Protein AF-0000000085070226 (afdb_homodimer)

Structure (mmCIF, N/CA/C/O backbone):
data_AF-0000000085070226-model_v1
#
loop_
_entity.id
_entity.type
_entity.pdbx_description
1 polymer 'Glycine cleavage system transcriptional repressor'
#
loop_
_atom_site.group_PDB
_atom_site.id
_atom_site.type_symbol
_atom_site.label_atom_id
_atom_site.label_alt_id
_atom_site.label_comp_id
_atom_site.label_asym_id
_atom_site.label_entity_id
_atom_site.label_seq_id
_atom_site.pdbx_PDB_ins_code
_atom_site.Cartn_x
_atom_site.Cartn_y
_atom_site.Cartn_z
_atom_site.occupancy
_atom_site.B_iso_or_equiv
_atom_site.auth_seq_id
_atom_site.auth_comp_id
_atom_site.auth_asym_id
_atom_site.auth_atom_id
_atom_site.pdbx_PDB_model_num
ATOM 1 N N . MET A 1 1 ? 19.375 17.594 12.516 1 67.25 1 MET A N 1
ATOM 2 C CA . MET A 1 1 ? 19.359 16.453 11.617 1 67.25 1 MET A CA 1
ATOM 3 C C . MET A 1 1 ? 17.984 15.812 11.555 1 67.25 1 MET A C 1
ATOM 5 O O . MET A 1 1 ? 17.297 15.695 12.578 1 67.25 1 MET A O 1
ATOM 9 N N . SER A 1 2 ? 17.344 15.594 10.359 1 86.56 2 SER A N 1
ATOM 10 C CA . SER A 1 2 ? 15.992 15.07 10.258 1 86.56 2 SER A CA 1
ATOM 11 C C . SER A 1 2 ? 15.93 13.594 10.625 1 86.56 2 SER A C 1
ATOM 13 O O . SER A 1 2 ? 16.844 12.828 10.289 1 86.56 2 SER A O 1
ATOM 15 N N . ASN A 1 3 ? 15.055 13.289 11.602 1 93.75 3 ASN A N 1
ATOM 16 C CA . ASN A 1 3 ? 14.789 11.914 12.008 1 93.75 3 ASN A CA 1
ATOM 17 C C . ASN A 1 3 ? 13.562 11.352 11.297 1 93.75 3 ASN A C 1
ATOM 19 O O . ASN A 1 3 ? 12.656 12.102 10.914 1 93.75 3 ASN A O 1
ATOM 23 N N . HIS A 1 4 ? 13.641 10 11.117 1 95.56 4 HIS A N 1
ATOM 24 C CA . HIS A 1 4 ? 12.562 9.359 10.375 1 95.56 4 HIS A CA 1
ATOM 25 C C . HIS A 1 4 ? 11.945 8.211 11.172 1 95.56 4 HIS A C 1
ATOM 27 O O . HIS A 1 4 ? 12.656 7.48 11.859 1 95.56 4 HIS A O 1
ATOM 33 N N . LEU A 1 5 ? 10.648 8.133 11.055 1 96.62 5 LEU A N 1
ATOM 34 C CA . LEU A 1 5 ? 9.859 7.102 11.719 1 96.62 5 LEU A CA 1
ATOM 35 C C . LEU A 1 5 ? 8.883 6.457 10.75 1 96.62 5 LEU A C 1
ATOM 37 O O . LEU A 1 5 ? 8.125 7.152 10.07 1 96.62 5 LEU A O 1
ATOM 41 N N . VAL A 1 6 ? 8.938 5.129 10.641 1 96.5 6 VAL A N 1
ATOM 42 C CA . VAL A 1 6 ? 7.938 4.402 9.867 1 96.5 6 VAL A CA 1
ATOM 43 C C . VAL A 1 6 ? 6.879 3.822 10.805 1 96.5 6 VAL A C 1
ATOM 45 O O . VAL A 1 6 ? 7.207 3.191 11.812 1 96.5 6 VAL A O 1
ATOM 48 N N . VAL A 1 7 ? 5.621 4.07 10.477 1 97.44 7 VAL A N 1
ATOM 49 C CA . VAL A 1 7 ? 4.484 3.582 11.25 1 97.44 7 VAL A CA 1
ATOM 50 C C . VAL A 1 7 ? 3.637 2.645 10.391 1 97.44 7 VAL A C 1
ATOM 52 O O . VAL A 1 7 ? 3.244 3 9.281 1 97.44 7 VAL A O 1
ATOM 55 N N . THR A 1 8 ? 3.381 1.464 10.867 1 96.69 8 THR A N 1
ATOM 56 C CA . THR A 1 8 ? 2.418 0.547 10.266 1 96.69 8 THR A CA 1
ATOM 57 C C . THR A 1 8 ? 1.256 0.284 11.219 1 96.69 8 THR A C 1
ATOM 59 O O . THR A 1 8 ? 1.468 -0.05 12.391 1 96.69 8 THR A O 1
ATOM 62 N N . ALA A 1 9 ? 0.097 0.525 10.766 1 97.38 9 ALA A N 1
ATOM 63 C CA . ALA A 1 9 ? -1.114 0.3 11.555 1 97.38 9 ALA A CA 1
ATOM 64 C C . ALA A 1 9 ? -2.072 -0.639 10.828 1 97.38 9 ALA A C 1
ATOM 66 O O . ALA A 1 9 ? -2.23 -0.551 9.602 1 97.38 9 ALA A O 1
ATOM 67 N N . MET A 1 10 ? -2.686 -1.553 11.562 1 96.25 10 MET A N 1
ATOM 68 C CA . MET A 1 10 ? -3.594 -2.504 10.93 1 96.25 10 MET A CA 1
ATOM 69 C C . MET A 1 10 ? -4.734 -2.877 11.867 1 96.25 10 MET A C 1
ATOM 71 O O . MET A 1 10 ? -4.547 -2.934 13.086 1 96.25 10 MET A O 1
ATOM 75 N N . GLY A 1 11 ? -5.887 -3.113 11.336 1 94.56 11 GLY A N 1
ATOM 76 C CA . GLY A 1 11 ? -7.09 -3.486 12.062 1 94.56 11 GLY A CA 1
ATOM 77 C C . GLY A 1 11 ? -8.352 -3.373 11.227 1 94.56 11 GLY A C 1
ATOM 78 O O . GLY A 1 11 ? -8.289 -3.395 9.992 1 94.56 11 GLY A O 1
ATOM 79 N N . ALA A 1 12 ? -9.453 -3.361 11.938 1 91.81 12 ALA A N 1
ATOM 80 C CA . ALA A 1 12 ? -10.727 -3.209 11.227 1 91.81 12 ALA A CA 1
ATOM 81 C C . ALA A 1 12 ? -10.859 -1.812 10.633 1 91.81 12 ALA A C 1
ATOM 83 O O . ALA A 1 12 ? -10.469 -0.823 11.25 1 91.81 12 ALA A O 1
ATOM 84 N N . ASP A 1 13 ? -11.398 -1.784 9.414 1 87.88 13 ASP A N 1
ATOM 85 C CA . ASP A 1 13 ? -11.57 -0.502 8.734 1 87.88 13 ASP A CA 1
ATOM 86 C C . ASP A 1 13 ? -12.578 0.374 9.477 1 87.88 13 ASP A C 1
ATOM 88 O O . ASP A 1 13 ? -13.609 -0.116 9.938 1 87.88 13 ASP A O 1
ATOM 92 N N . ARG A 1 14 ? -12.258 1.584 9.609 1 84.62 14 ARG A N 1
ATOM 93 C CA . ARG A 1 14 ? -13.141 2.625 10.133 1 84.62 14 ARG A CA 1
ATOM 94 C C . ARG A 1 14 ? -12.945 3.934 9.375 1 84.62 14 ARG A C 1
ATOM 96 O O . ARG A 1 14 ? -11.867 4.199 8.844 1 84.62 14 ARG A O 1
ATOM 103 N N . SER A 1 15 ? -14.023 4.684 9.312 1 81.94 15 SER A N 1
ATOM 104 C CA . SER A 1 15 ? -13.945 5.961 8.609 1 81.94 15 SER A CA 1
ATOM 105 C C . SER A 1 15 ? -12.945 6.898 9.273 1 81.94 15 SER A C 1
ATOM 107 O O . SER A 1 15 ? -12.875 6.961 10.508 1 81.94 15 SER A O 1
ATOM 109 N N . GLY A 1 16 ? -12.102 7.52 8.492 1 89.94 16 GLY A N 1
ATOM 110 C CA . GLY A 1 16 ? -11.328 8.648 8.977 1 89.94 16 GLY A CA 1
ATOM 111 C C . GLY A 1 16 ? -9.992 8.25 9.578 1 89.94 16 GLY A C 1
ATOM 112 O O . GLY A 1 16 ? -9.312 9.07 10.188 1 89.94 16 GLY A O 1
ATOM 113 N N . ILE A 1 17 ? -9.562 7 9.602 1 93.88 17 ILE A N 1
ATOM 114 C CA . ILE A 1 17 ? -8.336 6.523 10.234 1 93.88 17 ILE A CA 1
ATOM 115 C C . ILE A 1 17 ? -7.145 7.32 9.703 1 93.88 17 ILE A C 1
ATOM 117 O O . ILE A 1 17 ? -6.367 7.879 10.484 1 93.88 17 ILE A O 1
ATOM 121 N N . VAL A 1 18 ? -7.062 7.414 8.406 1 95.69 18 VAL A N 1
ATOM 122 C CA . VAL A 1 18 ? -5.926 8.102 7.805 1 95.69 18 VAL A CA 1
ATOM 123 C C . VAL A 1 18 ? -5.926 9.57 8.227 1 95.69 18 VAL A C 1
ATOM 125 O O . VAL A 1 18 ? -4.875 10.133 8.547 1 95.69 18 VAL A O 1
ATOM 128 N N . SER A 1 19 ? -7.078 10.156 8.305 1 95.38 19 SER A N 1
ATOM 129 C CA . SER A 1 19 ? -7.223 11.547 8.727 1 95.38 19 SER A CA 1
ATOM 130 C C . SER A 1 19 ? -6.746 11.75 10.156 1 95.38 19 SER A C 1
ATOM 132 O O . SER A 1 19 ? -6.07 12.734 10.461 1 95.38 19 SER A O 1
ATOM 134 N N . LYS A 1 20 ? -7.066 10.852 10.984 1 95.88 20 LYS A N 1
ATOM 135 C CA . LYS A 1 20 ? -6.668 10.945 12.383 1 95.88 20 LYS A CA 1
ATOM 136 C C . LYS A 1 20 ? -5.156 10.828 12.539 1 95.88 20 LYS A C 1
ATOM 138 O O . LYS A 1 20 ? -4.547 11.555 13.32 1 95.88 20 LYS A O 1
ATOM 143 N N . PHE A 1 21 ? -4.531 9.945 11.805 1 97.44 21 PHE A N 1
ATOM 144 C CA . PHE A 1 21 ? -3.08 9.805 11.828 1 97.44 21 PHE A CA 1
ATOM 145 C C . PHE A 1 21 ? -2.408 11.07 11.297 1 97.44 21 PHE A C 1
ATOM 147 O O . PHE A 1 21 ? -1.411 11.531 11.859 1 97.44 21 PHE A O 1
ATOM 154 N N . ALA A 1 22 ? -2.973 11.562 10.164 1 96.31 22 ALA A N 1
ATOM 155 C CA . ALA A 1 22 ? -2.412 12.773 9.57 1 96.31 22 ALA A CA 1
ATOM 156 C C . ALA A 1 22 ? -2.48 13.945 10.547 1 96.31 22 ALA A C 1
ATOM 158 O O . ALA A 1 22 ? -1.523 14.711 10.672 1 96.31 22 ALA A O 1
ATOM 159 N N . ARG A 1 23 ? -3.553 14.07 11.227 1 94.69 23 ARG A N 1
ATOM 160 C CA . ARG A 1 23 ? -3.723 15.133 12.211 1 94.69 23 ARG A CA 1
ATOM 161 C C . ARG A 1 23 ? -2.719 14.992 13.352 1 94.69 23 ARG A C 1
ATOM 163 O O . ARG A 1 23 ? -2.096 15.969 13.766 1 94.69 23 ARG A O 1
ATOM 170 N N . LEU A 1 24 ? -2.604 13.805 13.852 1 96.81 24 LEU A N 1
ATOM 171 C CA . LEU A 1 24 ? -1.666 13.57 14.945 1 96.81 24 LEU A CA 1
ATOM 172 C C . LEU A 1 24 ? -0.242 13.922 14.523 1 96.81 24 LEU A C 1
ATOM 174 O O . LEU A 1 24 ? 0.497 14.547 15.289 1 96.81 24 LEU A O 1
ATOM 178 N N . ALA A 1 25 ? 0.159 13.484 13.305 1 96.56 25 ALA A N 1
ATOM 179 C CA . ALA A 1 25 ? 1.491 13.812 12.797 1 96.56 25 ALA A CA 1
ATOM 180 C C . ALA A 1 25 ? 1.723 15.32 12.805 1 96.56 25 ALA A C 1
ATOM 182 O O . ALA A 1 25 ? 2.781 15.789 13.219 1 96.56 25 ALA A O 1
ATOM 183 N N . SER A 1 26 ? 0.724 16 12.305 1 93.69 26 SER A N 1
ATOM 184 C CA . SER A 1 26 ? 0.806 17.453 12.258 1 93.69 26 SER A CA 1
ATOM 185 C C . SER A 1 26 ? 0.922 18.047 13.664 1 93.69 26 SER A C 1
ATOM 187 O O . SER A 1 26 ? 1.735 18.938 13.898 1 93.69 26 SER A O 1
ATOM 189 N N . GLU A 1 27 ? 0.159 17.594 14.586 1 94.19 27 GLU A N 1
ATOM 190 C CA . GLU A 1 27 ? 0.185 18.062 15.969 1 94.19 27 GLU A CA 1
ATOM 191 C C . GLU A 1 27 ? 1.543 17.812 16.609 1 94.19 27 GLU A C 1
ATOM 193 O O . GLU A 1 27 ? 1.961 18.547 17.516 1 94.19 27 GLU A O 1
ATOM 198 N N . CYS A 1 28 ? 2.219 16.797 16.219 1 95.56 28 CYS A N 1
ATOM 199 C CA . CYS A 1 28 ? 3.529 16.453 16.75 1 95.56 28 CYS A CA 1
ATOM 200 C C . CYS A 1 28 ? 4.641 17.141 15.969 1 95.56 28 CYS A C 1
ATOM 202 O O . CYS A 1 28 ? 5.82 16.875 16.188 1 95.56 28 CYS A O 1
ATOM 204 N N . ASP A 1 29 ? 4.238 17.984 15.055 1 93.38 29 ASP A N 1
ATOM 205 C CA . ASP A 1 29 ? 5.168 18.75 14.227 1 93.38 29 ASP A CA 1
ATOM 206 C C . ASP A 1 29 ? 6.02 17.812 13.367 1 93.38 29 ASP A C 1
ATOM 208 O O . ASP A 1 29 ? 7.234 18 13.266 1 93.38 29 ASP A O 1
ATOM 212 N N . CYS A 1 30 ? 5.395 16.812 12.836 1 95 30 CYS A N 1
ATOM 213 C CA . CYS A 1 30 ? 6.055 15.891 11.914 1 95 30 CYS A CA 1
ATOM 214 C C . CYS A 1 30 ? 5.566 16.109 10.492 1 95 30 CYS A C 1
ATOM 216 O O . CYS A 1 30 ? 4.383 16.359 10.266 1 95 30 CYS A O 1
ATOM 218 N N . ASP A 1 31 ? 6.473 15.945 9.562 1 93.62 31 ASP A N 1
ATOM 219 C CA . ASP A 1 31 ? 6.117 15.828 8.156 1 93.62 31 ASP A CA 1
ATOM 220 C C . ASP A 1 31 ? 5.738 14.391 7.805 1 93.62 31 ASP A C 1
ATOM 222 O O . ASP A 1 31 ? 6.254 13.438 8.406 1 93.62 31 ASP A O 1
ATOM 226 N N . ILE A 1 32 ? 4.809 14.297 6.895 1 95.44 32 ILE A N 1
ATOM 227 C CA . ILE A 1 32 ? 4.496 12.992 6.312 1 95.44 32 ILE A CA 1
ATOM 228 C C . ILE A 1 32 ? 5.191 12.852 4.957 1 95.44 32 ILE A C 1
ATOM 230 O O . ILE A 1 32 ? 4.711 13.375 3.951 1 95.44 32 ILE A O 1
ATOM 234 N N . VAL A 1 33 ? 6.199 12.109 4.969 1 93.94 33 VAL A N 1
ATOM 235 C CA . VAL A 1 33 ? 7.031 11.977 3.775 1 93.94 33 VAL A CA 1
ATOM 236 C C . VAL A 1 33 ? 6.273 11.203 2.701 1 93.94 33 VAL A C 1
ATOM 238 O O . VAL A 1 33 ? 6.285 11.586 1.527 1 93.94 33 VAL A O 1
ATOM 241 N N . ASP A 1 34 ? 5.648 10.133 3.072 1 92.62 34 ASP A N 1
ATOM 242 C CA . ASP A 1 34 ? 4.855 9.297 2.174 1 92.62 34 ASP A CA 1
ATOM 243 C C . ASP A 1 34 ? 3.932 8.367 2.959 1 92.62 34 ASP A C 1
ATOM 245 O O . ASP A 1 34 ? 4.141 8.141 4.152 1 92.62 34 ASP A O 1
ATOM 249 N N . SER A 1 35 ? 2.895 7.859 2.293 1 94.31 35 SER A N 1
ATOM 250 C CA . SER A 1 35 ? 1.976 6.926 2.934 1 94.31 35 SER A CA 1
ATOM 251 C C . SER A 1 35 ? 1.306 6.02 1.906 1 94.31 35 SER A C 1
ATOM 253 O O . SER A 1 35 ? 1.242 6.352 0.722 1 94.31 35 SER A O 1
ATOM 255 N N . ARG A 1 36 ? 0.921 4.852 2.42 1 90.38 36 ARG A N 1
ATOM 256 C CA . ARG A 1 36 ? 0.182 3.871 1.631 1 90.38 36 ARG A CA 1
ATOM 257 C C . ARG A 1 36 ? -0.864 3.158 2.482 1 90.38 36 ARG A C 1
ATOM 259 O O . ARG A 1 36 ? -0.606 2.824 3.641 1 90.38 36 ARG A O 1
ATOM 266 N N . MET A 1 37 ? -2.045 2.975 1.896 1 90.69 37 MET A N 1
ATOM 267 C CA . MET A 1 37 ? -3.045 2.215 2.641 1 90.69 37 MET A CA 1
ATOM 268 C C . MET A 1 37 ? -3.656 1.121 1.771 1 90.69 37 MET A C 1
ATOM 270 O O . MET A 1 37 ? -3.561 1.172 0.544 1 90.69 37 MET A O 1
ATOM 274 N N . ALA A 1 38 ? -4.098 0.131 2.377 1 90.81 38 ALA A N 1
ATOM 275 C CA . ALA A 1 38 ? -4.82 -0.961 1.731 1 90.81 38 ALA A CA 1
ATOM 276 C C . ALA A 1 38 ? -6.039 -1.373 2.551 1 90.81 38 ALA A C 1
ATOM 278 O O . ALA A 1 38 ? -5.98 -1.423 3.783 1 90.81 38 ALA A O 1
ATOM 279 N N . LEU A 1 39 ? -7.102 -1.54 1.815 1 90.44 39 LEU A N 1
ATOM 280 C CA . LEU A 1 39 ? -8.312 -2.096 2.408 1 90.44 39 LEU A CA 1
ATOM 281 C C . LEU A 1 39 ? -8.75 -3.355 1.67 1 90.44 39 LEU A C 1
ATOM 283 O O . LEU A 1 39 ? -9.227 -3.281 0.536 1 90.44 39 LEU A O 1
ATOM 287 N N . PHE A 1 40 ? -8.539 -4.512 2.301 1 89.19 40 PHE A N 1
ATOM 288 C CA . PHE A 1 40 ? -8.945 -5.797 1.743 1 89.19 40 PHE A CA 1
ATOM 289 C C . PHE A 1 40 ? -9.969 -6.477 2.639 1 89.19 40 PHE A C 1
ATOM 291 O O . PHE A 1 40 ? -9.68 -6.801 3.791 1 89.19 40 PHE A O 1
ATOM 298 N N . GLY A 1 41 ? -11.141 -6.703 2.02 1 86.25 41 GLY A N 1
ATOM 299 C CA . GLY A 1 41 ? -12.219 -7.148 2.895 1 86.25 41 GLY A CA 1
ATOM 300 C C . GLY A 1 41 ? -12.547 -6.148 3.986 1 86.25 41 GLY A C 1
ATOM 301 O O . GLY A 1 41 ? -12.828 -4.984 3.703 1 86.25 41 GLY A O 1
ATOM 302 N N . ASN A 1 42 ? -12.445 -6.625 5.258 1 86 42 ASN A N 1
ATOM 303 C CA . ASN A 1 42 ? -12.695 -5.738 6.387 1 86 42 ASN A CA 1
ATOM 304 C C . ASN A 1 42 ? -11.391 -5.328 7.074 1 86 42 ASN A C 1
ATOM 306 O O . ASN A 1 42 ? -11.422 -4.711 8.141 1 86 42 ASN A O 1
ATOM 310 N N . GLU A 1 43 ? -10.328 -5.637 6.379 1 90.25 43 GLU A N 1
ATOM 311 C CA . GLU A 1 43 ? -9.031 -5.398 7.008 1 90.25 43 GLU A CA 1
ATOM 312 C C . GLU A 1 43 ? -8.328 -4.191 6.391 1 90.25 43 GLU A C 1
ATOM 314 O O . GLU A 1 43 ? -8.148 -4.125 5.176 1 90.25 43 GLU A O 1
ATOM 319 N N . PHE A 1 44 ? -8.047 -3.312 7.242 1 92.5 44 PHE A N 1
ATOM 320 C CA . PHE A 1 44 ? -7.395 -2.064 6.875 1 92.5 44 PHE A CA 1
ATOM 321 C C . PHE A 1 44 ? -5.934 -2.07 7.312 1 92.5 44 PHE A C 1
ATOM 323 O O . PHE A 1 44 ? -5.609 -2.553 8.398 1 92.5 44 PHE A O 1
ATOM 330 N N . THR A 1 45 ? -5.004 -1.576 6.434 1 94.56 45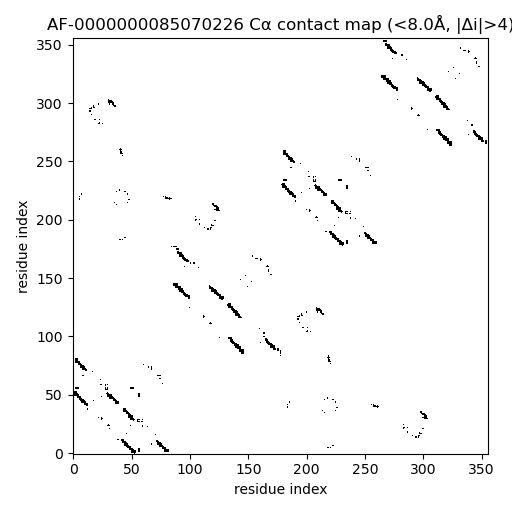 THR A N 1
ATOM 331 C CA . THR A 1 45 ? -3.602 -1.402 6.797 1 94.56 45 THR A CA 1
ATOM 332 C C . THR A 1 45 ? -3.066 -0.075 6.266 1 94.56 45 THR A C 1
ATOM 334 O O . THR A 1 45 ? -3.35 0.303 5.125 1 94.56 45 THR A O 1
ATOM 337 N N . LEU A 1 46 ? -2.406 0.604 7.102 1 96.06 46 LEU A N 1
ATOM 338 C CA . LEU A 1 46 ? -1.75 1.86 6.754 1 96.06 46 LEU A CA 1
ATOM 339 C C . LEU A 1 46 ? -0.258 1.796 7.059 1 96.06 46 LEU A C 1
ATOM 341 O O . LEU A 1 46 ? 0.144 1.305 8.117 1 96.06 46 LEU A O 1
ATOM 345 N N . ILE A 1 47 ? 0.546 2.217 6.117 1 95.44 47 ILE A N 1
ATOM 346 C CA . ILE A 1 47 ? 1.971 2.428 6.352 1 95.44 47 ILE A CA 1
ATOM 347 C C . ILE A 1 47 ? 2.342 3.869 6.016 1 95.44 47 ILE A C 1
ATOM 349 O O . ILE A 1 47 ? 1.957 4.387 4.965 1 95.44 47 ILE A O 1
ATOM 353 N N . MET A 1 48 ? 3.096 4.512 6.934 1 96.19 48 MET A N 1
ATOM 354 C CA . MET A 1 48 ? 3.475 5.902 6.703 1 96.19 48 MET A CA 1
ATOM 355 C C . MET A 1 48 ? 4.895 6.168 7.191 1 96.19 48 MET A C 1
ATOM 357 O O . MET A 1 48 ? 5.309 5.641 8.227 1 96.19 48 MET A O 1
ATOM 361 N N . MET A 1 49 ? 5.621 6.98 6.426 1 95.69 49 MET A N 1
ATOM 362 C CA . MET A 1 49 ? 6.926 7.477 6.852 1 95.69 49 MET A CA 1
ATOM 363 C C . MET A 1 49 ? 6.832 8.93 7.316 1 95.69 49 MET A C 1
ATOM 365 O O . MET A 1 49 ? 6.34 9.781 6.582 1 95.69 49 MET A O 1
ATOM 369 N N . LEU A 1 50 ? 7.309 9.125 8.492 1 96.62 50 LEU A N 1
ATOM 370 C CA . LEU A 1 50 ? 7.316 10.461 9.078 1 96.62 50 LEU A CA 1
ATOM 371 C C . LEU A 1 50 ? 8.734 11 9.188 1 96.62 50 LEU A C 1
ATOM 373 O O . LEU A 1 50 ? 9.688 10.234 9.312 1 96.62 50 LEU A O 1
ATOM 377 N N . SER A 1 51 ? 8.828 12.312 9.094 1 95.44 51 SER A N 1
ATOM 378 C CA . SER A 1 51 ? 10.094 13 9.328 1 95.44 51 SER A CA 1
ATOM 379 C C . SER A 1 51 ? 9.914 14.188 10.266 1 95.44 51 SER A C 1
ATOM 381 O O . SER A 1 51 ? 8.852 14.812 10.289 1 95.44 51 SER A O 1
ATOM 383 N N . GLY A 1 52 ? 10.93 14.445 11.055 1 95.12 52 GLY A N 1
ATOM 384 C CA . GLY A 1 52 ? 10.906 15.57 11.977 1 95.12 52 GLY A CA 1
ATOM 385 C C . GLY A 1 52 ? 12.133 15.633 12.867 1 95.12 52 GLY A C 1
ATOM 386 O O . GLY A 1 52 ? 13.07 14.859 12.695 1 95.12 52 GLY A O 1
ATOM 387 N N . SER A 1 53 ? 12.109 16.641 13.766 1 95.5 53 SER A N 1
ATOM 388 C CA . SER A 1 53 ? 13.172 16.703 14.766 1 95.5 53 SER A CA 1
ATOM 389 C C . SER A 1 53 ? 13.141 15.508 15.695 1 95.5 53 SER A C 1
ATOM 391 O O . SER A 1 53 ? 12.164 14.758 15.719 1 95.5 53 SER A O 1
ATOM 393 N N . TRP A 1 54 ? 14.203 15.312 16.422 1 96 54 TRP A N 1
ATOM 394 C CA . TRP A 1 54 ? 14.258 14.242 17.422 1 96 54 TRP A CA 1
ATOM 395 C C . TRP A 1 54 ? 13.109 14.352 18.406 1 96 54 TRP A C 1
ATOM 397 O O . TRP A 1 54 ? 12.453 13.359 18.719 1 96 54 TRP A O 1
ATOM 407 N N . ALA A 1 55 ? 12.883 15.547 18.828 1 97.19 55 ALA A N 1
ATOM 408 C CA . ALA A 1 55 ? 11.82 15.781 19.797 1 97.19 55 ALA A CA 1
ATOM 409 C C . ALA A 1 55 ? 10.445 15.484 19.203 1 97.19 55 ALA A C 1
ATOM 411 O O . ALA A 1 55 ? 9.578 14.914 19.859 1 97.19 55 ALA A O 1
ATOM 412 N N . SER A 1 56 ? 10.234 15.852 17.953 1 96.56 56 SER A N 1
ATOM 413 C CA . SER A 1 56 ? 8.961 15.633 17.266 1 96.56 56 SER A CA 1
ATOM 414 C C . SER A 1 56 ? 8.688 14.141 17.094 1 96.56 56 SER A C 1
ATOM 416 O O . SER A 1 56 ? 7.578 13.672 17.375 1 96.56 56 SER A O 1
ATOM 418 N N . ILE A 1 57 ? 9.641 13.453 16.656 1 97.5 57 ILE A N 1
ATOM 419 C CA . ILE A 1 57 ? 9.5 12.016 16.453 1 97.5 57 ILE A CA 1
ATOM 420 C C . ILE A 1 57 ? 9.242 11.32 17.781 1 97.5 57 ILE A C 1
ATOM 422 O O . ILE A 1 57 ? 8.398 10.43 17.875 1 97.5 57 ILE A O 1
ATOM 426 N N . THR A 1 58 ? 9.977 11.703 18.797 1 98 58 THR A N 1
ATOM 427 C CA . THR A 1 58 ? 9.773 11.141 20.125 1 98 58 THR A CA 1
ATOM 428 C C . THR A 1 58 ? 8.352 11.398 20.609 1 98 58 THR A C 1
ATOM 430 O O . THR A 1 58 ? 7.715 10.516 21.172 1 98 58 THR A O 1
ATOM 433 N N . LYS A 1 59 ? 7.902 12.555 20.375 1 98.19 59 LYS A N 1
ATOM 434 C CA . LYS A 1 59 ? 6.531 12.898 20.734 1 98.19 59 LYS A CA 1
ATOM 435 C C . LYS A 1 59 ? 5.527 12.008 20.016 1 98.19 59 LYS A C 1
ATOM 437 O O . LYS A 1 59 ? 4.57 11.523 20.625 1 98.19 59 LYS A O 1
ATOM 442 N N . MET A 1 60 ? 5.719 11.773 18.75 1 97.94 60 MET A N 1
ATOM 443 C CA . MET A 1 60 ? 4.867 10.891 17.969 1 97.94 60 MET A CA 1
ATOM 444 C C . MET A 1 60 ? 4.879 9.477 18.531 1 97.94 60 MET A C 1
ATOM 446 O O . MET A 1 60 ? 3.822 8.867 18.719 1 97.94 60 MET A O 1
ATOM 450 N N . GLU A 1 61 ? 5.988 8.977 18.828 1 97.88 61 GLU A N 1
ATOM 451 C CA . GLU A 1 61 ? 6.148 7.629 19.359 1 97.88 61 GLU A CA 1
ATOM 452 C C . GLU A 1 61 ? 5.398 7.465 20.688 1 97.88 61 GLU A C 1
ATOM 454 O O . GLU A 1 61 ? 4.855 6.395 20.969 1 97.88 61 GLU A O 1
ATOM 459 N N . THR A 1 62 ? 5.402 8.5 21.422 1 98.06 62 THR A N 1
ATOM 460 C CA . THR A 1 62 ? 4.828 8.398 22.75 1 98.06 62 THR A CA 1
ATOM 461 C C . THR A 1 62 ? 3.324 8.656 22.719 1 98.06 62 THR A C 1
ATOM 463 O O . THR A 1 62 ? 2.59 8.195 23.594 1 98.06 62 THR A O 1
ATOM 466 N N . THR A 1 63 ? 2.824 9.336 21.719 1 98.12 63 THR A N 1
ATOM 467 C CA . THR A 1 63 ? 1.418 9.719 21.672 1 98.12 63 THR A CA 1
ATOM 468 C C . THR A 1 63 ? 0.619 8.719 20.828 1 98.12 63 THR A C 1
ATOM 470 O O . THR A 1 63 ? -0.552 8.461 21.125 1 98.12 63 THR A O 1
ATOM 473 N N . LEU A 1 64 ? 1.229 8.102 19.891 1 98 64 LEU A N 1
ATOM 474 C CA . LEU A 1 64 ? 0.553 7.266 18.906 1 98 64 LEU A CA 1
ATOM 475 C C . LEU A 1 64 ? -0.103 6.059 19.562 1 98 64 LEU A C 1
ATOM 477 O O . LEU A 1 64 ? -1.196 5.648 19.172 1 98 64 LEU A O 1
ATOM 481 N N . PRO A 1 65 ? 0.498 5.477 20.625 1 97.75 65 PRO A N 1
ATOM 482 C CA . PRO A 1 65 ? -0.112 4.293 21.234 1 97.75 65 PRO A CA 1
ATOM 483 C C . PRO A 1 65 ? -1.519 4.562 21.766 1 97.75 65 PRO A C 1
ATOM 485 O O . PRO A 1 65 ? -2.402 3.711 21.641 1 97.75 65 PRO A O 1
ATOM 488 N N . SER A 1 66 ? -1.741 5.676 22.297 1 98.12 66 SER A N 1
ATOM 489 C CA . SER A 1 66 ? -3.068 6.02 22.797 1 98.12 66 SER A CA 1
ATOM 490 C C . SER A 1 66 ? -4.086 6.074 21.656 1 98.12 66 SER A C 1
ATOM 492 O O . SER A 1 66 ? -5.207 5.578 21.797 1 98.12 66 SER A O 1
ATOM 494 N N . LEU A 1 67 ? -3.738 6.676 20.547 1 97.19 67 LEU A N 1
ATOM 495 C CA . LEU A 1 67 ? -4.609 6.723 19.391 1 97.19 67 LEU A CA 1
ATOM 496 C C . LEU A 1 67 ? -4.879 5.32 18.844 1 97.19 67 LEU A C 1
ATOM 498 O O . LEU A 1 67 ? -6.008 5.008 18.453 1 97.19 67 LEU A O 1
ATOM 502 N N . SER A 1 68 ? -3.889 4.512 18.828 1 97.06 68 SER A N 1
ATOM 503 C CA . SER A 1 68 ? -4.008 3.141 18.344 1 97.06 68 SER A CA 1
ATOM 504 C C . SER A 1 68 ? -5.016 2.346 19.156 1 97.06 68 SER A C 1
ATOM 506 O O . SER A 1 68 ? -5.816 1.587 18.609 1 97.06 68 SER A O 1
ATOM 508 N N . VAL A 1 69 ? -4.918 2.484 20.484 1 97.06 69 VAL A N 1
ATOM 509 C CA . VAL A 1 69 ? -5.844 1.798 21.375 1 97.06 69 VAL A CA 1
ATOM 510 C C . VAL A 1 69 ? -7.27 2.285 21.109 1 97.06 69 VAL A C 1
ATOM 512 O O . VAL A 1 69 ? -8.195 1.481 21.016 1 97.06 69 VAL A O 1
ATOM 515 N N . GLU A 1 70 ? -7.391 3.566 21 1 96.12 70 GLU A N 1
ATOM 516 C CA . GLU A 1 70 ? -8.695 4.168 20.734 1 96.12 70 GLU A CA 1
ATOM 517 C C . GLU A 1 70 ? -9.312 3.613 19.453 1 96.12 70 GLU A C 1
ATOM 519 O O . GLU A 1 70 ? -10.516 3.336 19.406 1 96.12 70 GLU A O 1
ATOM 524 N N . LEU A 1 71 ? -8.508 3.416 18.469 1 95.88 71 LEU A N 1
ATOM 525 C CA . LEU A 1 71 ? -8.992 2.994 17.156 1 95.88 71 LEU A CA 1
ATOM 526 C C . LEU A 1 71 ? -8.945 1.476 17.031 1 95.88 71 LEU A C 1
ATOM 528 O O . LEU A 1 71 ? -9.281 0.931 15.969 1 95.88 71 LEU A O 1
ATOM 532 N N . GLU A 1 72 ? -8.492 0.762 18.062 1 96.25 72 GLU A N 1
ATOM 533 C CA . GLU A 1 72 ? -8.367 -0.692 18.094 1 96.25 72 GLU A CA 1
ATOM 534 C C . GLU A 1 72 ? -7.504 -1.194 16.938 1 96.25 72 GLU A C 1
ATOM 536 O O . GLU A 1 72 ? -7.887 -2.125 16.219 1 96.25 72 GLU A O 1
ATOM 541 N N . LEU A 1 73 ? -6.367 -0.51 16.766 1 97.31 73 LEU A N 1
ATOM 542 C CA . LEU A 1 73 ? -5.41 -0.886 15.727 1 97.31 73 LEU A CA 1
ATOM 543 C C . LEU A 1 73 ? -4.156 -1.495 16.344 1 97.31 73 LEU A C 1
ATOM 545 O O . LEU A 1 73 ? -3.727 -1.088 17.422 1 97.31 73 LEU A O 1
ATOM 549 N N . LEU A 1 74 ? -3.619 -2.541 15.688 1 96.94 74 LEU A N 1
ATOM 550 C CA . LEU A 1 74 ? -2.252 -2.971 15.961 1 96.94 74 LEU A CA 1
ATOM 551 C C . LEU A 1 74 ? -1.248 -2.072 15.242 1 96.94 74 LEU A C 1
ATOM 553 O O . LEU A 1 74 ? -1.321 -1.903 14.023 1 96.94 74 LEU A O 1
ATOM 557 N N . THR A 1 75 ? -0.304 -1.462 15.992 1 97.25 75 THR A N 1
ATOM 558 C CA . THR A 1 75 ? 0.623 -0.508 15.391 1 97.25 75 THR A CA 1
ATOM 559 C C . THR A 1 75 ? 2.068 -0.909 15.672 1 97.25 75 THR A C 1
ATOM 561 O O . THR A 1 75 ? 2.391 -1.361 16.781 1 97.25 75 THR A O 1
ATOM 564 N N . VAL A 1 76 ? 2.91 -0.78 14.719 1 96.69 76 VAL A N 1
ATOM 565 C CA . VAL A 1 76 ? 4.352 -0.972 14.828 1 96.69 76 VAL A CA 1
ATOM 566 C C . VAL A 1 76 ? 5.078 0.295 14.383 1 96.69 76 VAL A C 1
ATOM 568 O O . VAL A 1 76 ? 4.738 0.881 13.352 1 96.69 76 VAL A O 1
ATOM 571 N N . MET A 1 77 ? 6.023 0.734 15.195 1 97.06 77 MET A N 1
ATOM 572 C CA . MET A 1 77 ? 6.82 1.916 14.875 1 97.06 77 MET A CA 1
ATOM 573 C C . MET A 1 77 ? 8.305 1.586 14.867 1 97.06 77 MET A C 1
ATOM 575 O O . MET A 1 77 ? 8.805 0.925 15.781 1 97.06 77 MET A O 1
ATOM 579 N N . LYS A 1 78 ? 8.945 2.059 13.852 1 95.69 78 LYS A N 1
ATOM 580 C CA . LYS A 1 78 ? 10.383 1.849 13.742 1 95.69 78 LYS A CA 1
ATOM 581 C C . LYS A 1 78 ? 11.086 3.109 13.25 1 95.69 78 LYS A C 1
ATOM 583 O O . LYS A 1 78 ? 10.758 3.635 12.188 1 95.69 78 LYS A O 1
ATOM 588 N N . ARG A 1 79 ? 12.031 3.555 14.086 1 94.69 79 ARG A N 1
ATOM 589 C CA . ARG A 1 79 ? 12.883 4.617 13.562 1 94.69 79 ARG A CA 1
ATOM 590 C C . ARG A 1 79 ? 13.773 4.098 12.438 1 94.69 79 ARG A C 1
ATOM 592 O O . ARG A 1 79 ? 14.25 2.963 12.492 1 94.69 79 ARG A O 1
ATOM 599 N N . THR A 1 80 ? 13.906 4.945 11.5 1 88.5 80 THR A N 1
ATOM 600 C CA . THR A 1 80 ? 14.68 4.48 10.359 1 88.5 80 THR A CA 1
ATOM 601 C C . THR A 1 80 ? 15.523 5.613 9.781 1 88.5 80 THR A C 1
ATOM 603 O O . THR A 1 80 ? 15.453 6.75 10.258 1 88.5 80 THR A O 1
ATOM 606 N N . SER A 1 81 ? 16.531 5.199 8.938 1 77.75 81 SER A N 1
ATOM 607 C CA . SER A 1 81 ? 17.328 6.215 8.242 1 77.75 81 SER A CA 1
ATOM 608 C C . SER A 1 81 ? 16.594 6.746 7.02 1 77.75 81 SER A C 1
ATOM 610 O O . SER A 1 81 ? 15.555 6.207 6.625 1 77.75 81 SER A O 1
ATOM 612 N N . LYS A 1 82 ? 17.141 7.984 6.582 1 63.69 82 LYS A N 1
ATOM 613 C CA . LYS A 1 82 ? 16.516 8.656 5.445 1 63.69 82 LYS A CA 1
ATOM 614 C C . LYS A 1 82 ? 16.359 7.699 4.266 1 63.69 82 LYS A C 1
ATOM 616 O O . LYS A 1 82 ? 17.188 6.797 4.074 1 63.69 82 LYS A O 1
ATOM 621 N N . HIS A 1 83 ? 15.172 7.809 3.648 1 59 83 HIS A N 1
ATOM 622 C CA . HIS A 1 83 ? 14.727 7.004 2.518 1 59 83 HIS A CA 1
ATOM 623 C C . HIS A 1 83 ? 15.773 6.98 1.41 1 59 83 HIS A C 1
ATOM 625 O O . HIS A 1 83 ? 16.266 8.031 0.995 1 59 83 HIS A O 1
ATOM 631 N N . THR A 1 84 ? 16.531 5.953 1.289 1 55.25 84 THR A N 1
ATOM 632 C CA . THR A 1 84 ? 17.25 5.887 0.017 1 55.25 84 THR A CA 1
ATOM 633 C C . THR A 1 84 ? 16.266 5.656 -1.135 1 55.25 84 THR A C 1
ATOM 635 O O . THR A 1 84 ? 15.508 4.688 -1.126 1 55.25 84 THR A O 1
ATOM 638 N N . PRO A 1 85 ? 15.883 6.746 -1.883 1 50.41 85 PRO A N 1
ATOM 639 C CA . PRO A 1 85 ? 14.977 6.566 -3.02 1 50.41 85 PRO A CA 1
ATOM 640 C C . PRO A 1 85 ? 15.25 5.273 -3.791 1 50.41 85 PRO A C 1
ATOM 642 O O . PRO A 1 85 ? 16.406 4.914 -4.008 1 50.41 85 PRO A O 1
ATOM 645 N N . GLN A 1 86 ? 14.445 4.277 -3.537 1 54.59 86 GLN A N 1
ATOM 646 C CA . GLN A 1 86 ? 14.703 3.156 -4.434 1 54.59 86 GLN A CA 1
ATOM 647 C C . GLN A 1 86 ? 14.727 3.609 -5.891 1 54.59 86 GLN A C 1
ATOM 649 O O . GLN A 1 86 ? 13.797 4.273 -6.352 1 54.59 86 GLN A O 1
ATOM 654 N N . ASN A 1 87 ? 15.828 3.863 -6.473 1 56.97 87 ASN A N 1
ATOM 655 C CA . ASN A 1 87 ? 16.141 4.309 -7.824 1 56.97 87 ASN A CA 1
ATOM 656 C C . ASN A 1 87 ? 15.547 3.367 -8.875 1 56.97 87 ASN A C 1
ATOM 658 O O . ASN A 1 87 ? 16.203 2.426 -9.312 1 56.97 87 ASN A O 1
ATOM 662 N N . TYR A 1 88 ? 14.258 3.211 -8.859 1 61.72 88 TYR A N 1
ATOM 663 C CA . TYR A 1 88 ? 13.734 2.42 -9.969 1 61.72 88 TYR A CA 1
ATOM 664 C C . TYR A 1 88 ? 13.539 3.285 -11.211 1 61.72 88 TYR A C 1
ATOM 666 O O . TYR A 1 88 ? 13.086 4.426 -11.109 1 61.72 88 TYR A O 1
ATOM 674 N N . ILE A 1 89 ? 14.102 2.832 -12.305 1 61.97 89 ILE A N 1
ATOM 675 C CA . ILE A 1 89 ? 14.016 3.543 -13.578 1 61.97 89 ILE A CA 1
ATOM 676 C C . ILE A 1 89 ? 12.578 3.498 -14.094 1 61.97 89 ILE A C 1
ATOM 678 O O . ILE A 1 89 ? 12.062 4.492 -14.609 1 61.97 89 ILE A O 1
ATOM 682 N N . SER A 1 90 ? 12.039 2.285 -13.969 1 80.06 90 SER A N 1
ATOM 683 C CA . SER A 1 90 ? 10.719 2.096 -14.57 1 80.06 90 SER A CA 1
ATOM 684 C C . SER A 1 90 ? 9.922 1.037 -13.82 1 80.06 90 SER A C 1
ATOM 686 O O . SER A 1 90 ? 10.477 0.29 -13.008 1 80.06 90 SER A O 1
ATOM 688 N N . ARG A 1 91 ? 8.648 1.064 -14.039 1 88.06 91 ARG A N 1
ATOM 689 C CA . ARG A 1 91 ? 7.73 0.049 -13.539 1 88.06 91 ARG A CA 1
ATOM 690 C C . ARG A 1 91 ? 6.98 -0.623 -14.688 1 88.06 91 ARG A C 1
ATOM 692 O O . ARG A 1 91 ? 6.504 0.051 -15.602 1 88.06 91 ARG A O 1
ATOM 699 N N . LEU A 1 92 ? 6.98 -1.979 -14.703 1 93.56 92 LEU A N 1
ATOM 700 C CA . LEU A 1 92 ? 6.273 -2.744 -15.727 1 93.56 92 LEU A CA 1
ATOM 701 C C . LEU A 1 92 ? 5.066 -3.459 -15.125 1 93.56 92 LEU A C 1
ATOM 703 O O . LEU A 1 92 ? 5.152 -4.027 -14.039 1 93.56 92 LEU A O 1
ATOM 707 N N . GLU A 1 93 ? 3.996 -3.326 -15.836 1 95.19 93 GLU A N 1
ATOM 708 C CA . GLU A 1 93 ? 2.857 -4.199 -15.555 1 95.19 93 GLU A CA 1
ATOM 709 C C . GLU A 1 93 ? 2.799 -5.359 -16.547 1 95.19 93 GLU A C 1
ATOM 711 O O . GLU A 1 93 ? 2.682 -5.145 -17.75 1 95.19 93 GLU A O 1
ATOM 716 N N . VAL A 1 94 ? 2.836 -6.527 -16.047 1 96.81 94 VAL A N 1
ATOM 717 C CA . VAL A 1 94 ? 2.852 -7.715 -16.891 1 96.81 94 VAL A CA 1
ATOM 718 C C . VAL A 1 94 ? 1.653 -8.602 -16.562 1 96.81 94 VAL A C 1
ATOM 720 O O . VAL A 1 94 ? 1.389 -8.883 -15.383 1 96.81 94 VAL A O 1
ATOM 723 N N . ASN A 1 95 ? 0.984 -9.023 -17.531 1 96.44 95 ASN A N 1
ATOM 724 C CA . ASN A 1 95 ? -0.137 -9.938 -17.359 1 96.44 95 ASN A CA 1
ATOM 725 C C . ASN A 1 95 ? 0.082 -11.25 -18.109 1 96.44 95 ASN A C 1
ATOM 727 O O . ASN A 1 95 ? 0.363 -11.234 -19.312 1 96.44 95 ASN A O 1
ATOM 731 N N . PHE A 1 96 ? -0.008 -12.328 -17.406 1 95.31 96 PHE A N 1
ATOM 732 C CA . PHE A 1 96 ? 0.037 -13.664 -18 1 95.31 96 PHE A CA 1
ATOM 733 C C . PHE A 1 96 ? -1.334 -14.328 -17.938 1 95.31 96 PHE A C 1
ATOM 735 O O . PHE A 1 96 ? -2.025 -14.25 -16.922 1 95.31 96 PHE A O 1
ATOM 742 N N . SER A 1 97 ? -1.711 -14.914 -19.016 1 93.69 97 SER A N 1
ATOM 743 C CA . SER A 1 97 ? -2.977 -15.641 -19.031 1 93.69 97 SER A CA 1
ATOM 744 C C . SER A 1 97 ? -2.871 -16.922 -19.844 1 93.69 97 SER A C 1
ATOM 746 O O . SER A 1 97 ? -2.158 -16.953 -20.859 1 93.69 97 SER A O 1
ATOM 748 N N . GLY A 1 98 ? -3.576 -17.938 -19.406 1 91.75 98 GLY A N 1
ATOM 749 C CA . GLY A 1 98 ? -3.578 -19.203 -20.125 1 91.75 98 GLY A CA 1
ATOM 750 C C . GLY A 1 98 ? -4 -20.375 -19.266 1 91.75 98 GLY A C 1
ATOM 751 O O . GLY A 1 98 ? -4.621 -20.188 -18.219 1 91.75 98 GLY A O 1
ATOM 752 N N . HIS A 1 99 ? -3.705 -21.594 -19.797 1 83.12 99 HIS A N 1
ATOM 753 C CA . HIS A 1 99 ? -4.121 -22.781 -19.078 1 83.12 99 HIS A CA 1
ATOM 754 C C . HIS A 1 99 ? -3.316 -22.969 -17.781 1 83.12 99 HIS A C 1
ATOM 756 O O . HIS A 1 99 ? -2.109 -22.719 -17.766 1 83.12 99 HIS A O 1
ATOM 762 N N . ASP A 1 100 ? -4.074 -23.109 -16.703 1 66.38 100 ASP A N 1
ATOM 763 C CA . ASP A 1 100 ? -3.523 -23.266 -15.367 1 66.38 100 ASP A CA 1
ATOM 764 C C . ASP A 1 100 ? -2.541 -24.438 -15.305 1 66.38 100 ASP A C 1
ATOM 766 O O . ASP A 1 100 ? -2.938 -25.594 -15.438 1 66.38 100 ASP A O 1
ATOM 770 N N . GLN A 1 101 ? -1.382 -24.094 -15.492 1 67.25 101 GLN A N 1
ATOM 771 C CA . GLN A 1 101 ? -0.425 -25.188 -15.352 1 67.25 101 GLN A CA 1
ATOM 772 C C . GLN A 1 101 ? 0.234 -25.172 -13.977 1 67.25 101 GLN A C 1
ATOM 774 O O . GLN A 1 101 ? 0.393 -24.109 -13.367 1 67.25 101 GLN A O 1
ATOM 779 N N . ARG A 1 102 ? 0.357 -26.375 -13.398 1 73.06 102 ARG A N 1
ATOM 780 C CA . ARG A 1 102 ? 1.086 -26.547 -12.141 1 73.06 102 ARG A CA 1
ATOM 781 C C . ARG A 1 102 ? 2.488 -25.953 -12.242 1 73.06 102 ARG A C 1
ATOM 783 O O . ARG A 1 102 ? 3.158 -26.109 -13.266 1 73.06 102 ARG A O 1
ATOM 790 N N . GLY A 1 103 ? 2.875 -25.109 -11.367 1 83.5 103 GLY A N 1
ATOM 791 C CA . GLY A 1 103 ? 4.246 -24.641 -11.25 1 83.5 103 GLY A CA 1
ATOM 792 C C . GLY A 1 103 ? 4.469 -23.297 -11.922 1 83.5 103 GLY A C 1
ATOM 793 O O . GLY A 1 103 ? 5.594 -22.797 -11.969 1 83.5 103 GLY A O 1
ATOM 794 N N . THR A 1 104 ? 3.516 -22.656 -12.484 1 90 104 THR A N 1
ATOM 795 C CA . THR A 1 104 ? 3.619 -21.391 -13.203 1 90 104 THR A CA 1
ATOM 796 C C . THR A 1 104 ? 4.211 -20.312 -12.312 1 90 104 THR A C 1
ATOM 798 O O . THR A 1 104 ? 5.191 -19.656 -12.68 1 90 104 THR A O 1
ATOM 801 N N . MET A 1 105 ? 3.729 -20.188 -11.148 1 92.31 105 MET A N 1
ATOM 802 C CA . MET A 1 105 ? 4.203 -19.156 -10.234 1 92.31 105 MET A CA 1
ATOM 803 C C . MET A 1 105 ? 5.66 -19.391 -9.852 1 92.31 105 MET A C 1
ATOM 805 O O . MET A 1 105 ? 6.441 -18.453 -9.758 1 92.31 105 MET A O 1
ATOM 809 N N . ARG A 1 106 ? 5.996 -20.594 -9.695 1 91.44 106 ARG A N 1
ATOM 810 C CA . ARG A 1 106 ? 7.375 -20.938 -9.359 1 91.44 106 ARG A CA 1
ATOM 811 C C . ARG A 1 106 ? 8.328 -20.5 -10.461 1 91.44 106 ARG A C 1
ATOM 813 O O . ARG A 1 106 ? 9.375 -19.906 -10.188 1 91.44 106 ARG A O 1
ATOM 820 N N . LYS A 1 107 ? 7.98 -20.797 -11.641 1 93.31 107 LYS A N 1
ATOM 821 C CA . LYS A 1 107 ? 8.828 -20.453 -12.773 1 93.31 107 LYS A CA 1
ATOM 822 C C . LYS A 1 107 ? 8.93 -18.938 -12.945 1 93.31 107 LYS A C 1
ATOM 824 O O . LYS A 1 107 ? 10.008 -18.406 -13.234 1 93.31 107 LYS A O 1
ATOM 829 N N . ILE A 1 108 ? 7.875 -18.281 -12.766 1 94.44 108 ILE A N 1
ATOM 830 C CA . ILE A 1 108 ? 7.852 -16.828 -12.906 1 94.44 108 ILE A CA 1
ATOM 831 C C . ILE A 1 108 ? 8.75 -16.188 -11.852 1 94.44 108 ILE A C 1
ATOM 833 O O . ILE A 1 108 ? 9.586 -15.344 -12.164 1 94.44 108 ILE A O 1
ATOM 837 N N . THR A 1 109 ? 8.547 -16.609 -10.648 1 93.75 109 THR A N 1
ATOM 838 C CA . THR A 1 109 ? 9.32 -16 -9.57 1 93.75 109 THR A CA 1
ATOM 839 C C . THR A 1 109 ? 10.797 -16.344 -9.703 1 93.75 109 THR A C 1
ATOM 841 O O . THR A 1 109 ? 11.664 -15.531 -9.367 1 93.75 109 THR A O 1
ATOM 844 N N . GLN A 1 110 ? 11.086 -17.516 -10.156 1 93.5 110 GLN A N 1
ATOM 845 C CA . GLN A 1 110 ? 12.469 -17.875 -10.422 1 93.5 110 GLN A CA 1
ATOM 846 C C . GLN A 1 110 ? 13.078 -16.984 -11.5 1 93.5 110 GLN A C 1
ATOM 848 O O . GLN A 1 110 ? 14.227 -16.547 -11.383 1 93.5 110 GLN A O 1
ATOM 853 N N . PHE A 1 111 ? 12.344 -16.734 -12.547 1 95.75 111 PHE A N 1
ATOM 854 C CA . PHE A 1 111 ? 12.758 -15.828 -13.617 1 95.75 111 PHE A CA 1
ATOM 855 C C . PHE A 1 111 ? 13.141 -14.461 -13.047 1 95.75 111 PHE A C 1
ATOM 857 O O . PHE A 1 111 ? 14.172 -13.906 -13.414 1 95.75 111 PHE A O 1
ATOM 864 N N . LEU A 1 112 ? 12.312 -13.969 -12.227 1 94.31 112 LEU A N 1
ATOM 865 C CA . LEU A 1 112 ? 12.555 -12.664 -11.625 1 94.31 112 LEU A CA 1
ATOM 866 C C . LEU A 1 112 ? 13.797 -12.688 -10.75 1 94.31 112 LEU A C 1
ATOM 868 O O . LEU A 1 112 ? 14.625 -11.766 -10.805 1 94.31 112 LEU A O 1
ATOM 872 N N . ALA A 1 113 ? 13.93 -13.711 -9.938 1 92.5 113 ALA A N 1
ATOM 873 C CA . ALA A 1 113 ? 15.078 -13.859 -9.047 1 92.5 113 ALA A CA 1
ATOM 874 C C . ALA A 1 113 ? 16.375 -13.938 -9.836 1 92.5 113 ALA A C 1
ATOM 876 O O . ALA A 1 113 ? 17.359 -13.281 -9.492 1 92.5 113 ALA A O 1
ATOM 877 N N . ASP A 1 114 ? 16.391 -14.688 -10.859 1 93.5 114 ASP A N 1
ATOM 878 C CA . ASP A 1 114 ? 17.578 -14.906 -11.688 1 93.5 114 ASP A CA 1
ATOM 879 C C . ASP A 1 114 ? 18.078 -13.594 -12.289 1 93.5 114 ASP A C 1
ATOM 881 O O . ASP A 1 114 ? 19.266 -13.445 -12.57 1 93.5 114 ASP A O 1
ATOM 885 N N . ARG A 1 115 ? 17.188 -12.656 -12.406 1 91.81 115 ARG A N 1
ATOM 886 C CA . ARG A 1 115 ? 17.531 -11.398 -13.07 1 91.81 115 ARG A CA 1
ATOM 887 C C . ARG A 1 115 ? 17.516 -10.234 -12.086 1 91.81 115 ARG A C 1
ATOM 889 O O . ARG A 1 115 ? 17.578 -9.07 -12.484 1 91.81 115 ARG A O 1
ATOM 896 N N . SER A 1 116 ? 17.328 -10.57 -10.867 1 88.44 116 SER A N 1
ATOM 897 C CA . SER A 1 116 ? 17.359 -9.602 -9.773 1 88.44 116 SER A CA 1
ATOM 898 C C . SER A 1 116 ? 16.297 -8.523 -9.961 1 88.44 116 SER A C 1
ATOM 900 O O . SER A 1 116 ? 16.562 -7.34 -9.766 1 88.44 116 SER A O 1
ATOM 902 N N . LEU A 1 117 ? 15.18 -8.953 -10.508 1 90.75 117 LEU A N 1
ATOM 903 C CA . LEU A 1 117 ? 14.047 -8.047 -10.656 1 90.75 117 LEU A CA 1
ATOM 904 C C . LEU A 1 117 ? 13.195 -8.039 -9.391 1 90.75 117 LEU A C 1
ATOM 906 O O . LEU A 1 117 ? 13.039 -9.062 -8.734 1 90.75 117 LEU A O 1
ATOM 910 N N . ASP A 1 118 ? 12.625 -6.855 -9.133 1 88.44 118 ASP A N 1
ATOM 911 C CA . ASP A 1 118 ? 11.859 -6.68 -7.902 1 88.44 118 ASP A CA 1
ATOM 912 C C . ASP A 1 118 ? 10.359 -6.738 -8.18 1 88.44 118 ASP A C 1
ATOM 914 O O . ASP A 1 118 ? 9.836 -5.934 -8.945 1 88.44 118 ASP A O 1
ATOM 918 N N . LEU A 1 119 ? 9.766 -7.773 -7.57 1 92.75 119 LEU A N 1
ATOM 919 C CA . LEU A 1 119 ? 8.312 -7.879 -7.688 1 92.75 119 LEU A CA 1
ATOM 920 C C . LEU A 1 119 ? 7.621 -6.941 -6.703 1 92.75 119 LEU A C 1
ATOM 922 O O . LEU A 1 119 ? 7.766 -7.09 -5.488 1 92.75 119 LEU A O 1
ATOM 926 N N . ALA A 1 120 ? 6.828 -6.023 -7.215 1 89.62 120 ALA A N 1
ATOM 927 C CA . ALA A 1 120 ? 6.18 -5.012 -6.383 1 89.62 120 ALA A CA 1
ATOM 928 C C . ALA A 1 120 ? 4.754 -5.426 -6.027 1 89.62 120 ALA A C 1
ATOM 930 O O . ALA A 1 120 ? 4.238 -5.051 -4.973 1 89.62 120 ALA A O 1
ATOM 931 N N . ALA A 1 121 ? 4.094 -6.043 -6.902 1 91.69 121 ALA A N 1
ATOM 932 C CA . ALA A 1 121 ? 2.723 -6.484 -6.664 1 91.69 121 ALA A CA 1
ATOM 933 C C . ALA A 1 121 ? 2.393 -7.719 -7.496 1 91.69 121 ALA A C 1
ATOM 935 O O . ALA A 1 121 ? 2.957 -7.922 -8.57 1 91.69 121 ALA A O 1
ATOM 936 N N . VAL A 1 122 ? 1.467 -8.484 -7.008 1 95 122 VAL A N 1
ATOM 937 C CA . VAL A 1 122 ? 1.041 -9.672 -7.73 1 95 122 VAL A CA 1
ATOM 938 C C . VAL A 1 122 ? -0.43 -9.961 -7.438 1 95 122 VAL A C 1
ATOM 940 O O . VAL A 1 122 ? -0.889 -9.789 -6.309 1 95 122 VAL A O 1
ATOM 943 N N . LYS A 1 123 ? -1.095 -10.305 -8.438 1 95.25 123 LYS A N 1
ATOM 944 C CA . LYS A 1 123 ? -2.434 -10.883 -8.406 1 95.25 123 LYS A CA 1
ATOM 945 C C . LYS A 1 123 ? -2.486 -12.188 -9.195 1 95.25 123 LYS A C 1
ATOM 947 O O . LYS A 1 123 ? -1.886 -12.297 -10.266 1 95.25 123 LYS A O 1
ATOM 952 N N . SER A 1 124 ? -3.152 -13.109 -8.703 1 93.19 124 SER A N 1
ATOM 953 C CA . SER A 1 124 ? -3.275 -14.391 -9.398 1 93.19 124 SER A CA 1
ATOM 954 C C . SER A 1 124 ? -4.598 -15.07 -9.07 1 93.19 124 SER A C 1
ATOM 956 O O . SER A 1 124 ? -4.949 -15.219 -7.895 1 93.19 124 SER A O 1
ATOM 958 N N . HIS A 1 125 ? -5.293 -15.461 -10.125 1 88.88 125 HIS A N 1
ATOM 959 C CA . HIS A 1 125 ? -6.547 -16.172 -9.883 1 88.88 125 HIS A CA 1
ATOM 960 C C . HIS A 1 125 ? -6.898 -17.078 -11.055 1 88.88 125 HIS A C 1
ATOM 962 O O . HIS A 1 125 ? -6.473 -16.844 -12.188 1 88.88 125 HIS A O 1
ATOM 968 N N . ALA A 1 126 ? -7.602 -18.062 -10.633 1 87.12 126 ALA A N 1
ATOM 969 C CA . ALA A 1 126 ? -8.156 -18.984 -11.633 1 87.12 126 ALA A CA 1
ATOM 970 C C . ALA A 1 126 ? -9.547 -18.547 -12.07 1 87.12 126 ALA A C 1
ATOM 972 O O . ALA A 1 126 ? -10.297 -17.969 -11.281 1 87.12 126 ALA A O 1
ATOM 973 N N . GLU A 1 127 ? -9.727 -18.656 -13.406 1 85.56 127 GLU A N 1
ATOM 974 C CA . GLU A 1 127 ? -11.062 -18.375 -13.938 1 85.56 127 GLU A CA 1
ATOM 975 C C . GLU A 1 127 ? -11.43 -19.359 -15.039 1 85.56 127 GLU A C 1
ATOM 977 O O . GLU A 1 127 ? -10.625 -20.219 -15.406 1 85.56 127 GLU A O 1
ATOM 982 N N . GLU A 1 128 ? -12.695 -19.391 -15.273 1 84.94 128 GLU A N 1
ATOM 983 C CA . GLU A 1 128 ? -13.133 -20.172 -16.438 1 84.94 128 GLU A CA 1
ATOM 984 C C . GLU A 1 128 ? -13.211 -19.297 -17.688 1 84.94 128 GLU A C 1
ATOM 986 O O . GLU A 1 128 ? -13.711 -18.172 -17.641 1 84.94 128 GLU A O 1
ATOM 991 N N . ASP A 1 129 ? -12.57 -19.859 -18.688 1 78.75 129 ASP A N 1
ATOM 992 C CA . ASP A 1 129 ? -12.641 -19.109 -19.938 1 78.75 129 ASP A CA 1
ATOM 993 C C . ASP A 1 129 ? -14.016 -19.25 -20.578 1 78.75 129 ASP A C 1
ATOM 995 O O . ASP A 1 129 ? -14.945 -19.797 -19.984 1 78.75 129 ASP A O 1
ATOM 999 N N . ALA A 1 130 ? -14.242 -18.578 -21.828 1 80 130 ALA A N 1
ATOM 1000 C CA . ALA A 1 130 ? -15.531 -18.547 -22.516 1 80 130 ALA A CA 1
ATOM 1001 C C . ALA A 1 130 ? -16.047 -19.953 -22.797 1 80 130 ALA A C 1
ATOM 1003 O O . ALA A 1 130 ? -17.25 -20.172 -22.875 1 80 130 ALA A O 1
ATOM 1004 N N . THR A 1 131 ? -15.242 -20.953 -22.922 1 84.75 131 THR A N 1
ATOM 1005 C CA . THR A 1 131 ? -15.609 -22.328 -23.234 1 84.75 131 THR A CA 1
ATOM 1006 C C . THR A 1 131 ? -15.773 -23.141 -21.953 1 84.75 131 THR A C 1
ATOM 1008 O O . THR A 1 131 ? -16.078 -24.344 -22.016 1 84.75 131 THR A O 1
ATOM 1011 N N . GLY A 1 132 ? -15.578 -22.5 -20.828 1 84 132 GLY A N 1
ATOM 1012 C CA . GLY A 1 132 ? -15.711 -23.188 -19.562 1 84 132 GLY A CA 1
ATOM 1013 C C . GLY A 1 132 ? -14.438 -23.859 -19.109 1 84 132 GLY A C 1
ATOM 1014 O O . GLY A 1 132 ? -14.43 -24.594 -18.109 1 84 132 GLY A O 1
ATOM 1015 N N . GLU A 1 133 ? -13.406 -23.719 -19.859 1 85 133 GLU A N 1
ATOM 1016 C CA . GLU A 1 133 ? -12.141 -24.328 -19.5 1 85 133 GLU A CA 1
ATOM 1017 C C . GLU A 1 133 ? -11.406 -23.5 -18.438 1 85 133 GLU A C 1
ATOM 1019 O O . GLU A 1 133 ? -11.422 -22.266 -18.5 1 85 133 GLU A O 1
ATOM 1024 N N . PRO A 1 134 ? -10.766 -24.219 -17.547 1 85.44 134 PRO A N 1
ATOM 1025 C CA . PRO A 1 134 ? -10.023 -23.5 -16.516 1 85.44 134 PRO A CA 1
ATOM 1026 C C . PRO A 1 134 ? -8.852 -22.703 -17.078 1 85.44 134 PRO A C 1
ATOM 1028 O O . PRO A 1 134 ? -8.102 -23.203 -17.906 1 85.44 134 PRO A O 1
ATOM 1031 N N . THR A 1 135 ? -8.859 -21.406 -16.734 1 88.62 135 THR A N 1
ATOM 1032 C CA . THR A 1 135 ? -7.758 -20.531 -17.125 1 88.62 135 THR A CA 1
ATOM 1033 C C . THR A 1 135 ? -7.195 -19.797 -15.906 1 88.62 135 THR A C 1
ATOM 1035 O O . THR A 1 135 ? -7.867 -19.688 -14.883 1 88.62 135 THR A O 1
ATOM 1038 N N . GLN A 1 136 ? -5.887 -19.484 -16.062 1 89.75 136 GLN A N 1
ATOM 1039 C CA . GLN A 1 136 ? -5.25 -18.719 -14.992 1 89.75 136 GLN A CA 1
ATOM 1040 C C . GLN A 1 136 ? -4.844 -17.328 -15.492 1 89.75 136 GLN A C 1
ATOM 1042 O O . GLN A 1 136 ? -4.438 -17.172 -16.641 1 89.75 136 GLN A O 1
ATOM 1047 N N . ASN A 1 137 ? -4.961 -16.391 -14.617 1 93.31 137 ASN A N 1
ATOM 1048 C CA . ASN A 1 137 ? -4.5 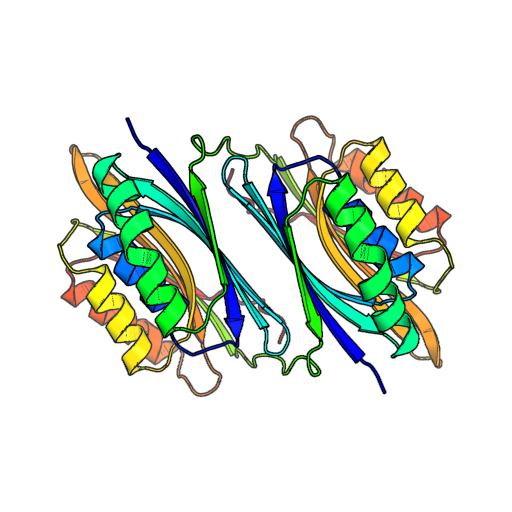-15.023 -14.859 1 93.31 137 ASN A CA 1
ATOM 1049 C C . ASN A 1 137 ? -3.561 -14.547 -13.758 1 93.31 137 ASN A C 1
ATOM 1051 O O . ASN A 1 137 ? -3.885 -14.648 -12.57 1 93.31 137 ASN A O 1
ATOM 1055 N N . ILE A 1 138 ? -2.428 -14.125 -14.203 1 95 138 ILE A N 1
ATOM 1056 C CA . ILE A 1 138 ? -1.439 -13.602 -13.266 1 95 138 ILE A CA 1
ATOM 1057 C C . ILE A 1 138 ? -1.02 -12.195 -13.688 1 95 138 ILE A C 1
ATOM 1059 O O . ILE A 1 138 ? -0.555 -11.992 -14.812 1 95 138 ILE A O 1
ATOM 1063 N N . SER A 1 139 ? -1.192 -11.266 -12.812 1 96.25 139 SER A N 1
ATOM 1064 C CA . SER A 1 139 ? -0.756 -9.891 -13.039 1 96.25 139 SER A CA 1
ATOM 1065 C C . SER A 1 139 ? 0.393 -9.516 -12.109 1 96.25 139 SER A C 1
ATOM 1067 O O . SER A 1 139 ? 0.293 -9.68 -10.891 1 96.25 139 SER A O 1
ATOM 1069 N N . LEU A 1 140 ? 1.436 -8.984 -12.734 1 96.5 140 LEU A N 1
ATOM 1070 C CA . LEU A 1 140 ? 2.625 -8.617 -11.969 1 96.5 140 LEU A CA 1
ATOM 1071 C C . LEU A 1 140 ? 2.979 -7.148 -12.188 1 96.5 140 LEU A C 1
ATOM 1073 O O . LEU A 1 140 ? 2.863 -6.637 -13.305 1 96.5 140 LEU A O 1
ATOM 1077 N N . THR A 1 141 ? 3.359 -6.543 -11.133 1 94.31 141 THR A N 1
ATOM 1078 C CA . THR A 1 141 ? 4.066 -5.27 -11.227 1 94.31 141 THR A CA 1
ATOM 1079 C C . THR A 1 141 ? 5.535 -5.438 -10.859 1 94.31 141 THR A C 1
ATOM 1081 O O . THR A 1 141 ? 5.855 -5.902 -9.758 1 94.31 141 THR A O 1
ATOM 1084 N N . ILE A 1 142 ? 6.371 -5.023 -11.812 1 93.88 142 ILE A N 1
ATOM 1085 C CA . ILE A 1 142 ? 7.801 -5.25 -11.633 1 93.88 142 ILE A CA 1
ATOM 1086 C C . ILE A 1 142 ? 8.539 -3.914 -11.625 1 93.88 142 ILE A C 1
ATOM 1088 O O . ILE A 1 142 ? 8.359 -3.092 -12.523 1 93.88 142 ILE A O 1
ATOM 1092 N N . ASN A 1 143 ? 9.281 -3.764 -10.562 1 89.19 143 ASN A N 1
ATOM 1093 C CA . ASN A 1 143 ? 10.211 -2.639 -10.539 1 89.19 143 ASN A CA 1
ATOM 1094 C C . ASN A 1 143 ? 11.531 -2.988 -11.234 1 89.19 143 ASN A C 1
ATOM 1096 O O . ASN A 1 143 ? 12.188 -3.967 -10.875 1 89.19 143 ASN A O 1
AT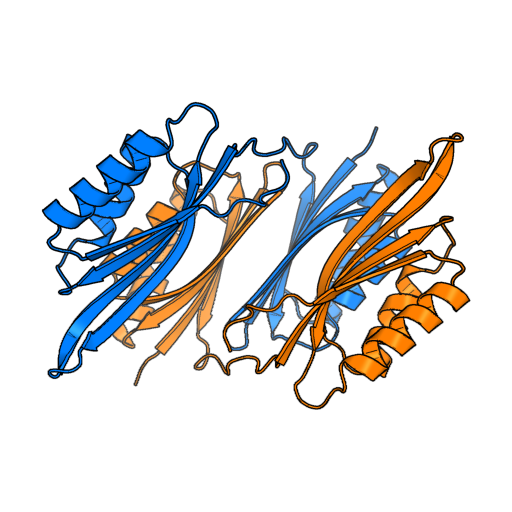OM 1100 N N . VAL A 1 144 ? 11.883 -2.119 -12.148 1 89.06 144 VAL A N 1
ATOM 1101 C CA . VAL A 1 144 ? 13.055 -2.418 -12.969 1 89.06 144 VAL A CA 1
ATOM 1102 C C . VAL A 1 144 ? 14.203 -1.485 -12.594 1 89.06 144 VAL A C 1
ATOM 1104 O O . VAL A 1 144 ? 14.109 -0.27 -12.781 1 89.06 144 VAL A O 1
ATOM 1107 N N . PRO A 1 145 ? 15.266 -2.1 -12.172 1 84.44 145 PRO A N 1
ATOM 1108 C CA . PRO A 1 145 ? 16.422 -1.27 -11.852 1 84.44 145 PRO A CA 1
ATOM 1109 C C . PRO A 1 145 ? 17 -0.558 -13.078 1 84.44 145 PRO A C 1
ATOM 1111 O O . PRO A 1 145 ? 16.781 -1 -14.203 1 84.44 145 PRO A O 1
ATOM 1114 N N . GLU A 1 146 ? 17.797 0.467 -12.82 1 82.69 146 GLU A N 1
ATOM 1115 C CA . GLU A 1 146 ? 18.359 1.318 -13.867 1 82.69 146 GLU A CA 1
ATOM 1116 C C . GLU A 1 146 ? 19.281 0.533 -14.781 1 82.69 146 GLU A C 1
ATOM 1118 O O . GLU A 1 146 ? 19.375 0.813 -15.977 1 82.69 146 GLU A O 1
ATOM 1123 N N . LYS A 1 147 ? 19.906 -0.488 -14.273 1 83.88 147 LYS A N 1
ATOM 1124 C CA . LYS A 1 147 ? 20.922 -1.213 -15.016 1 83.88 147 LYS A CA 1
ATOM 1125 C C . LYS A 1 147 ? 20.297 -2.215 -15.977 1 83.88 147 LYS A C 1
ATOM 1127 O O . LYS A 1 147 ? 20.984 -2.758 -16.844 1 83.88 147 LYS A O 1
ATOM 1132 N N . VAL A 1 148 ? 19.062 -2.322 -15.891 1 88 148 VAL A N 1
ATOM 1133 C CA . VAL A 1 148 ? 18.406 -3.354 -16.688 1 88 148 VAL A CA 1
ATOM 1134 C C . VAL A 1 148 ? 17.906 -2.75 -18 1 88 148 VAL A C 1
ATOM 1136 O O . VAL A 1 148 ? 17.328 -1.657 -18.016 1 88 148 VAL A O 1
ATOM 1139 N N . ASP A 1 149 ? 18.141 -3.408 -19.141 1 91 149 ASP A N 1
ATOM 1140 C CA . ASP A 1 149 ? 17.609 -3.039 -20.453 1 91 149 ASP A CA 1
ATOM 1141 C C . ASP A 1 149 ? 16.156 -3.445 -20.578 1 91 149 ASP A C 1
ATOM 1143 O O . ASP A 1 149 ? 15.836 -4.629 -20.703 1 91 149 ASP A O 1
ATOM 1147 N N . LEU A 1 150 ? 15.32 -2.514 -20.719 1 90.31 150 LEU A N 1
ATOM 1148 C CA . LEU A 1 150 ? 13.883 -2.746 -20.703 1 90.31 150 LEU A CA 1
ATOM 1149 C C . LEU A 1 150 ? 13.453 -3.543 -21.922 1 90.31 150 LEU A C 1
ATOM 1151 O O . LEU A 1 150 ? 12.602 -4.43 -21.828 1 90.31 150 LEU A O 1
ATOM 1155 N N . ASP A 1 151 ? 13.938 -3.232 -23.062 1 93.88 151 ASP A N 1
ATOM 1156 C CA . ASP A 1 151 ? 13.578 -3.936 -24.281 1 93.88 151 ASP A CA 1
ATOM 1157 C C . ASP A 1 151 ? 13.945 -5.418 -24.188 1 93.88 151 ASP A C 1
ATOM 1159 O O . ASP A 1 151 ? 13.156 -6.281 -24.562 1 93.88 151 ASP A O 1
ATOM 1163 N N . LYS A 1 152 ? 15.062 -5.641 -23.719 1 95.69 152 LYS A N 1
ATOM 1164 C CA . LYS A 1 152 ? 15.508 -7.02 -23.578 1 95.69 152 LYS A CA 1
ATOM 1165 C C . LYS A 1 152 ? 14.656 -7.766 -22.547 1 95.69 152 LYS A C 1
ATOM 1167 O O . LYS A 1 152 ? 14.359 -8.945 -22.719 1 95.69 152 LYS A O 1
ATOM 1172 N N . LEU A 1 153 ? 14.359 -7.051 -21.484 1 95.38 153 LEU A N 1
ATOM 1173 C CA . LEU A 1 153 ? 13.523 -7.656 -20.453 1 95.38 153 LEU A CA 1
ATOM 1174 C C . LEU A 1 153 ? 12.164 -8.047 -21.031 1 95.38 153 LEU A C 1
ATOM 1176 O O . LEU A 1 153 ? 11.656 -9.133 -20.734 1 95.38 153 LEU A O 1
ATOM 1180 N N . GLU A 1 154 ? 11.57 -7.215 -21.844 1 95.69 154 GLU A N 1
ATOM 1181 C CA . GLU A 1 154 ? 10.273 -7.508 -22.438 1 95.69 154 GLU A CA 1
ATOM 1182 C C . GLU A 1 154 ? 10.344 -8.75 -23.328 1 95.69 154 GLU A C 1
ATOM 1184 O O . GLU A 1 154 ? 9.438 -9.586 -23.312 1 95.69 154 GLU A O 1
ATOM 1189 N N . VAL A 1 155 ? 11.328 -8.82 -24.078 1 96.88 155 VAL A N 1
ATOM 1190 C CA . VAL A 1 155 ? 11.531 -9.992 -24.938 1 96.88 155 VAL A CA 1
ATOM 1191 C C . VAL A 1 155 ? 11.633 -11.242 -24.062 1 96.88 155 VAL A C 1
ATOM 1193 O O . VAL A 1 155 ? 11 -12.258 -24.359 1 96.88 155 VAL A O 1
ATOM 1196 N N . SER A 1 156 ? 12.43 -11.133 -23.031 1 97.12 156 SER A N 1
ATOM 1197 C CA . SER A 1 156 ? 12.625 -12.281 -22.141 1 97.12 156 SER A CA 1
ATOM 1198 C C . SER A 1 156 ? 11.312 -12.688 -21.469 1 97.12 156 SER A C 1
ATOM 1200 O O . SER A 1 156 ? 11.062 -13.875 -21.266 1 97.12 156 SER A O 1
ATOM 1202 N N . LEU A 1 157 ? 10.531 -11.719 -21.078 1 97.25 157 LEU A N 1
ATOM 1203 C CA . LEU A 1 157 ? 9.227 -12 -20.484 1 97.25 157 LEU A CA 1
ATOM 1204 C C . LEU A 1 157 ? 8.32 -12.727 -21.469 1 97.25 157 LEU A C 1
ATOM 1206 O O . LEU A 1 157 ? 7.598 -13.648 -21.109 1 97.25 157 LEU A O 1
ATOM 1210 N N . ASN A 1 158 ? 8.391 -12.297 -22.703 1 97.06 158 ASN A N 1
ATOM 1211 C CA . ASN A 1 158 ? 7.625 -12.961 -23.734 1 97.06 158 ASN A CA 1
ATOM 1212 C C . ASN A 1 158 ? 8.117 -14.391 -23.969 1 97.06 158 ASN A C 1
ATOM 1214 O O . ASN A 1 158 ? 7.316 -15.297 -24.203 1 97.06 158 ASN A O 1
ATOM 1218 N N . ASP A 1 159 ? 9.352 -14.547 -23.969 1 97.38 159 ASP A N 1
ATOM 1219 C CA . ASP A 1 159 ? 9.914 -15.883 -24.078 1 97.38 159 ASP A CA 1
ATOM 1220 C C . ASP A 1 159 ? 9.43 -16.781 -22.953 1 97.38 159 ASP A C 1
ATOM 1222 O O . ASP A 1 159 ? 9.102 -17.953 -23.172 1 97.38 159 ASP A O 1
ATOM 1226 N N . LEU A 1 160 ? 9.492 -16.266 -21.75 1 95.75 160 LEU A N 1
ATOM 1227 C CA . LEU A 1 160 ? 8.984 -17 -20.609 1 95.75 160 LEU A CA 1
ATOM 1228 C C . LEU A 1 160 ? 7.535 -17.422 -20.828 1 95.75 160 LEU A C 1
ATOM 1230 O O . LEU A 1 160 ? 7.168 -18.562 -20.562 1 95.75 160 LEU A O 1
ATOM 1234 N N . ALA A 1 161 ? 6.754 -16.5 -21.281 1 95.62 161 ALA A N 1
ATOM 1235 C CA . ALA A 1 161 ? 5.348 -16.781 -21.547 1 95.62 161 ALA A CA 1
ATOM 1236 C C . ALA A 1 161 ? 5.199 -17.922 -22.562 1 95.62 161 ALA A C 1
ATOM 1238 O O . ALA A 1 161 ? 4.367 -18.812 -22.391 1 95.62 161 ALA A O 1
ATOM 1239 N N . ALA A 1 162 ? 5.93 -17.828 -23.609 1 94.69 162 ALA A N 1
ATOM 1240 C CA . ALA A 1 162 ? 5.902 -18.875 -24.625 1 94.69 162 ALA A CA 1
ATOM 1241 C C . ALA A 1 162 ? 6.289 -20.234 -24.047 1 94.69 162 ALA A C 1
ATOM 1243 O O . ALA A 1 162 ? 5.641 -21.234 -24.328 1 94.69 162 ALA A O 1
ATOM 1244 N N . GLU A 1 163 ? 7.281 -20.219 -23.25 1 93 163 GLU A N 1
ATOM 1245 C CA . GLU A 1 163 ? 7.727 -21.438 -22.594 1 93 163 GLU A CA 1
ATOM 1246 C C . GLU A 1 163 ? 6.625 -22.047 -21.734 1 93 163 GLU A C 1
ATOM 1248 O O . GLU A 1 163 ? 6.484 -23.266 -21.656 1 93 163 GLU A O 1
ATOM 1253 N N . LEU A 1 164 ? 5.883 -21.219 -21.109 1 92.44 164 LEU A N 1
ATOM 1254 C CA . LEU A 1 164 ? 4.836 -21.641 -20.188 1 92.44 164 LEU A CA 1
ATOM 1255 C C . LEU A 1 164 ? 3.506 -21.812 -20.922 1 92.44 164 LEU A C 1
ATOM 1257 O O . LEU A 1 164 ? 2.488 -22.125 -20.297 1 92.44 164 LEU A O 1
ATOM 1261 N N . THR A 1 165 ? 3.479 -21.578 -22.219 1 91.12 165 THR A N 1
ATOM 1262 C CA . THR A 1 165 ? 2.285 -21.672 -23.047 1 91.12 165 THR A CA 1
ATOM 1263 C C . THR A 1 165 ? 1.201 -20.719 -22.547 1 91.12 165 THR A C 1
ATOM 1265 O O . THR A 1 165 ? 0.041 -21.109 -22.406 1 91.12 165 THR A O 1
ATOM 1268 N N . LEU A 1 166 ? 1.712 -19.547 -22.172 1 93.94 166 LEU A N 1
ATOM 1269 C CA . LEU A 1 166 ? 0.804 -18.5 -21.719 1 93.94 166 LEU A CA 1
ATOM 1270 C C . LEU A 1 166 ? 0.801 -17.312 -22.688 1 93.94 166 LEU A C 1
ATOM 1272 O O . LEU A 1 166 ? 1.758 -17.125 -23.438 1 93.94 166 LEU A O 1
ATOM 1276 N N . GLU A 1 167 ? -0.296 -16.578 -22.656 1 94.25 167 GLU A N 1
ATOM 1277 C CA . GLU A 1 167 ? -0.333 -15.266 -23.281 1 94.25 167 GLU A CA 1
ATOM 1278 C C . GLU A 1 167 ? 0.234 -14.195 -22.344 1 94.25 167 GLU A C 1
ATOM 1280 O O . GLU A 1 167 ? 0.069 -14.281 -21.125 1 94.25 167 GLU A O 1
ATOM 1285 N N . CYS A 1 168 ? 0.861 -13.18 -22.969 1 96.31 168 CYS A N 1
ATOM 1286 C CA . CYS A 1 168 ? 1.527 -12.172 -22.156 1 96.31 168 CYS A CA 1
ATOM 1287 C C . CYS A 1 168 ? 1.284 -10.773 -22.703 1 96.31 168 CYS A C 1
ATOM 1289 O O . CYS A 1 168 ? 1.384 -10.555 -23.906 1 96.31 168 CYS A O 1
ATOM 1291 N N . THR A 1 169 ? 0.945 -9.859 -21.891 1 97.06 169 THR A N 1
ATOM 1292 C CA . THR A 1 169 ? 0.864 -8.445 -22.219 1 97.06 169 THR A CA 1
ATOM 1293 C C . THR A 1 169 ? 1.721 -7.613 -21.266 1 97.06 169 THR A C 1
ATOM 1295 O O . THR A 1 169 ? 1.773 -7.898 -20.062 1 97.06 169 THR A O 1
ATOM 1298 N N . ILE A 1 170 ? 2.383 -6.602 -21.828 1 96.69 170 ILE A N 1
ATOM 1299 C CA . ILE A 1 170 ? 3.291 -5.773 -21.047 1 96.69 170 ILE A CA 1
ATOM 1300 C C . ILE A 1 170 ? 2.943 -4.297 -21.234 1 96.69 170 ILE A C 1
ATOM 1302 O O . ILE A 1 170 ? 2.744 -3.844 -22.359 1 96.69 170 ILE A O 1
ATOM 1306 N N . GLU A 1 171 ? 2.84 -3.586 -20.125 1 94.31 171 GLU A N 1
ATOM 1307 C CA . GLU A 1 171 ? 2.625 -2.143 -20.156 1 94.31 171 GLU A CA 1
ATOM 1308 C C . GLU A 1 171 ? 3.682 -1.413 -19.328 1 94.31 171 GLU A C 1
ATOM 1310 O O . GLU A 1 171 ? 3.92 -1.757 -18.172 1 94.31 171 GLU A O 1
ATOM 1315 N N . ARG A 1 172 ? 4.34 -0.434 -19.969 1 89.25 172 ARG A N 1
ATOM 1316 C CA . ARG A 1 172 ? 5.289 0.402 -19.234 1 89.25 172 ARG A CA 1
ATOM 1317 C C . ARG A 1 172 ? 4.57 1.521 -18.484 1 89.25 172 ARG A C 1
ATOM 1319 O O . ARG A 1 172 ? 3.75 2.234 -19.062 1 89.25 172 ARG A O 1
ATOM 1326 N N . MET A 1 173 ? 4.75 1.449 -17.281 1 79.31 173 MET A N 1
ATOM 1327 C CA . MET A 1 173 ? 4.09 2.484 -16.484 1 79.31 173 MET A CA 1
ATOM 1328 C C . MET A 1 173 ? 4.922 3.762 -16.453 1 79.31 173 MET A C 1
ATOM 1330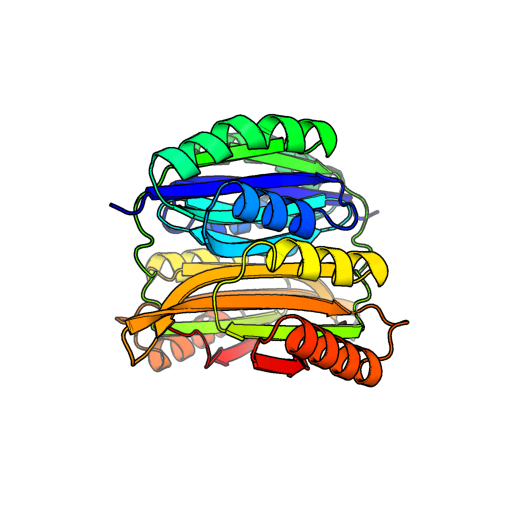 O O . MET A 1 173 ? 6.152 3.705 -16.406 1 79.31 173 MET A O 1
ATOM 1334 N N . GLN A 1 174 ? 4.914 4.816 -17.312 1 61.31 174 GLN A N 1
ATOM 1335 C CA . GLN A 1 174 ? 5.73 6.004 -17.547 1 61.31 174 GLN A CA 1
ATOM 1336 C C . GLN A 1 174 ? 5.961 6.77 -16.234 1 61.31 174 GLN A C 1
ATOM 1338 O O . GLN A 1 174 ? 6.984 7.441 -16.078 1 61.31 174 GLN A O 1
ATOM 1343 N N . GLY A 1 175 ? 5.109 6.98 -15.266 1 52.84 175 GLY A N 1
ATOM 1344 C CA . GLY A 1 175 ? 5.133 8.094 -14.336 1 52.84 175 GLY A CA 1
ATOM 1345 C C . GLY A 1 175 ? 5.828 7.766 -13.023 1 52.84 175 GLY A C 1
ATOM 1346 O O . GLY A 1 175 ? 5.602 8.43 -12.016 1 52.84 175 GLY A O 1
ATOM 1347 N N . VAL A 1 176 ? 6.402 6.68 -12.906 1 44.59 176 VAL A N 1
ATOM 1348 C CA . VAL A 1 176 ? 6.996 6.57 -11.578 1 44.59 176 VAL A CA 1
ATOM 1349 C C . VAL A 1 176 ? 7.996 7.703 -11.367 1 44.59 176 VAL A C 1
ATOM 1351 O O . VAL A 1 176 ? 8.938 7.867 -12.148 1 44.59 176 VAL A O 1
ATOM 1354 N N . GLU A 1 177 ? 7.523 8.953 -10.898 1 36.94 177 GLU A N 1
ATOM 1355 C CA . GLU A 1 177 ? 8.461 9.977 -10.453 1 36.94 177 GLU A CA 1
ATOM 1356 C C . GLU A 1 177 ? 9.656 9.367 -9.742 1 36.94 177 GLU A C 1
ATOM 1358 O O . GLU A 1 177 ? 9.492 8.492 -8.883 1 36.94 177 GLU A O 1
ATOM 1363 N N . SER A 1 178 ? 10.789 9.359 -10.367 1 30.33 178 SER A N 1
ATOM 1364 C CA . SER A 1 178 ? 12.062 9.203 -9.672 1 30.33 178 SER A CA 1
ATOM 1365 C C . SER A 1 178 ? 12.109 10.031 -8.398 1 30.33 178 SER A C 1
ATOM 1367 O O . SER A 1 178 ? 11.617 11.164 -8.367 1 30.33 178 SER A O 1
ATOM 1369 N N . MET B 1 1 ? -17.391 -23.078 -0.818 1 67.12 1 MET B N 1
ATOM 1370 C CA . MET B 1 1 ? -17.469 -21.641 -0.577 1 67.12 1 MET B CA 1
ATOM 1371 C C . MET B 1 1 ? -16.062 -21.031 -0.447 1 67.12 1 MET B C 1
ATOM 1373 O O . MET B 1 1 ? -15.172 -21.656 0.128 1 67.12 1 MET B O 1
ATOM 1377 N N . SER B 1 2 ? -15.703 -19.953 -1.199 1 86.5 2 SER B N 1
ATOM 1378 C CA . SER B 1 2 ? -14.352 -19.406 -1.183 1 86.5 2 SER B CA 1
ATOM 1379 C C . SER B 1 2 ? -14.07 -18.672 0.128 1 86.5 2 SER B C 1
ATOM 1381 O O . SER B 1 2 ? -14.953 -18 0.672 1 86.5 2 SER B O 1
ATOM 1383 N N . ASN B 1 3 ? -12.984 -19.094 0.774 1 93.75 3 ASN B N 1
ATOM 1384 C CA . ASN B 1 3 ? -12.492 -18.453 1.989 1 93.75 3 ASN B CA 1
ATOM 1385 C C . ASN B 1 3 ? -11.406 -17.438 1.685 1 93.75 3 ASN B C 1
ATOM 1387 O O . ASN B 1 3 ? -10.688 -17.562 0.691 1 93.75 3 ASN B O 1
ATOM 1391 N N . HIS B 1 4 ? -11.375 -16.422 2.586 1 95.56 4 HIS B N 1
ATOM 1392 C CA . HIS B 1 4 ? -10.43 -15.336 2.348 1 95.56 4 HIS B CA 1
ATOM 1393 C C . HIS B 1 4 ? -9.547 -15.094 3.566 1 95.56 4 HIS B C 1
ATOM 1395 O O . HIS B 1 4 ? -10.016 -15.18 4.703 1 95.56 4 HIS B O 1
ATOM 1401 N N . LEU B 1 5 ? -8.305 -14.812 3.268 1 96.69 5 LEU B N 1
ATOM 1402 C CA . LEU B 1 5 ? -7.293 -14.539 4.281 1 96.69 5 LEU B CA 1
ATOM 1403 C C . LEU B 1 5 ? -6.488 -13.289 3.922 1 96.69 5 LEU B C 1
ATOM 1405 O O . LEU B 1 5 ? -5.984 -13.172 2.803 1 96.69 5 LEU B O 1
ATOM 1409 N N . VAL B 1 6 ? -6.434 -12.344 4.84 1 96.5 6 VAL B N 1
ATOM 1410 C CA . VAL B 1 6 ? -5.562 -11.188 4.664 1 96.5 6 VAL B CA 1
ATOM 1411 C C . VAL B 1 6 ? -4.273 -11.391 5.457 1 96.5 6 VAL B C 1
ATOM 1413 O O . VAL B 1 6 ? -4.309 -11.742 6.637 1 96.5 6 VAL B O 1
ATOM 1416 N N . VAL B 1 7 ? -3.148 -11.18 4.789 1 97.44 7 VAL B N 1
ATOM 1417 C CA . VAL B 1 7 ? -1.826 -11.305 5.395 1 97.44 7 VAL B CA 1
ATOM 1418 C C . VAL B 1 7 ? -1.102 -9.969 5.352 1 97.44 7 VAL B C 1
ATOM 1420 O O . VAL B 1 7 ? -1.004 -9.336 4.293 1 97.44 7 VAL B O 1
ATOM 1423 N N . THR B 1 8 ? -0.632 -9.516 6.473 1 96.62 8 THR B N 1
ATOM 1424 C CA . THR B 1 8 ? 0.261 -8.367 6.559 1 96.62 8 THR B CA 1
ATOM 1425 C C . THR B 1 8 ? 1.624 -8.773 7.105 1 96.62 8 THR B C 1
ATOM 1427 O O . THR B 1 8 ? 1.707 -9.438 8.141 1 96.62 8 THR B O 1
ATOM 1430 N N . ALA B 1 9 ? 2.629 -8.484 6.387 1 97.38 9 ALA B N 1
ATOM 1431 C CA . ALA B 1 9 ? 4 -8.789 6.789 1 97.38 9 ALA B CA 1
ATOM 1432 C C . ALA B 1 9 ? 4.859 -7.531 6.809 1 97.38 9 ALA B C 1
ATOM 1434 O O . ALA B 1 9 ? 4.738 -6.676 5.926 1 97.38 9 ALA B O 1
ATOM 1435 N N . MET B 1 10 ? 5.703 -7.406 7.816 1 96.25 10 MET B N 1
ATOM 1436 C CA . MET B 1 10 ? 6.539 -6.211 7.914 1 96.25 10 MET B CA 1
ATOM 1437 C C . MET B 1 10 ? 7.891 -6.539 8.539 1 96.25 10 MET B C 1
ATOM 1439 O O . MET B 1 10 ? 7.98 -7.418 9.398 1 96.25 10 MET B O 1
ATOM 1443 N N . GLY B 1 11 ? 8.906 -5.867 8.125 1 94.62 11 GLY B N 1
ATOM 1444 C CA . GLY B 1 11 ? 10.273 -6.031 8.602 1 94.62 11 GLY B CA 1
ATOM 1445 C C . GLY B 1 11 ? 11.305 -5.371 7.699 1 94.62 11 GLY B C 1
ATOM 1446 O O . GLY B 1 11 ? 10.977 -4.457 6.938 1 94.62 11 GLY B O 1
ATOM 1447 N N . ALA B 1 12 ? 12.531 -5.793 7.898 1 91.81 12 ALA B N 1
ATOM 1448 C CA . ALA B 1 12 ? 13.594 -5.254 7.059 1 91.81 12 ALA B CA 1
ATOM 1449 C C . ALA B 1 12 ? 13.445 -5.734 5.617 1 91.81 12 ALA B C 1
ATOM 1451 O O . ALA B 1 12 ? 13.109 -6.895 5.375 1 91.81 12 ALA B O 1
ATOM 1452 N N . ASP B 1 13 ? 13.703 -4.805 4.695 1 87.88 13 ASP B N 1
ATOM 1453 C CA . ASP B 1 13 ? 13.594 -5.148 3.279 1 87.88 13 ASP B CA 1
ATOM 1454 C C . ASP B 1 13 ? 14.656 -6.168 2.877 1 87.88 13 ASP B C 1
ATOM 1456 O O . ASP B 1 13 ? 15.805 -6.082 3.314 1 87.88 13 ASP B O 1
ATOM 1460 N N . ARG B 1 14 ? 14.258 -7.105 2.117 1 84.5 14 ARG B N 1
ATOM 1461 C CA . ARG B 1 14 ? 15.125 -8.086 1.48 1 84.5 14 ARG B CA 1
ATOM 1462 C C . ARG B 1 14 ? 14.641 -8.422 0.074 1 84.5 14 ARG B C 1
ATOM 1464 O O . ARG B 1 14 ? 13.445 -8.32 -0.216 1 84.5 14 ARG B O 1
ATOM 1471 N N . SER B 1 15 ? 15.602 -8.766 -0.763 1 81.75 15 SER B N 1
ATOM 1472 C CA . SER B 1 15 ? 15.242 -9.109 -2.135 1 81.75 15 SER B CA 1
ATOM 1473 C C . SER B 1 15 ? 14.336 -10.336 -2.176 1 81.75 15 SER B C 1
ATOM 1475 O O . SER B 1 15 ? 14.539 -11.289 -1.421 1 81.75 15 SER B O 1
ATOM 1477 N N . GLY B 1 16 ? 13.273 -10.258 -2.928 1 89.88 16 GLY B N 1
ATOM 1478 C CA . GLY B 1 16 ? 12.523 -11.453 -3.275 1 89.88 16 GLY B CA 1
ATOM 1479 C C . GLY B 1 16 ? 11.398 -11.758 -2.303 1 89.88 16 GLY B C 1
ATOM 1480 O O . GLY B 1 16 ? 10.781 -12.82 -2.375 1 89.88 16 GLY B O 1
ATOM 1481 N N . ILE B 1 17 ? 11.117 -10.992 -1.268 1 93.81 17 ILE B N 1
ATOM 1482 C CA . ILE B 1 17 ? 10.109 -11.25 -0.243 1 93.81 17 ILE B CA 1
ATOM 1483 C C . ILE B 1 17 ? 8.758 -11.516 -0.9 1 93.81 17 ILE B C 1
ATOM 1485 O O . ILE B 1 17 ? 8.125 -12.539 -0.646 1 93.81 17 ILE B O 1
ATOM 1489 N N . VAL B 1 18 ? 8.375 -10.625 -1.79 1 95.69 18 VAL B N 1
ATOM 1490 C CA . VAL B 1 18 ? 7.07 -10.758 -2.426 1 95.69 18 VAL B CA 1
ATOM 1491 C C . VAL B 1 18 ? 7.02 -12.047 -3.24 1 95.69 18 VAL B C 1
ATOM 1493 O O . VAL B 1 18 ? 6.016 -12.766 -3.219 1 95.69 18 VAL B O 1
ATOM 1496 N N . SER B 1 19 ? 8.086 -12.375 -3.879 1 95.38 19 SER B N 1
ATOM 1497 C CA . SER B 1 19 ? 8.18 -13.602 -4.668 1 95.38 19 SER B CA 1
ATOM 1498 C C . SER B 1 19 ? 8.016 -14.836 -3.795 1 95.38 19 SER B C 1
ATOM 1500 O O . SER B 1 19 ? 7.324 -15.781 -4.18 1 95.38 19 SER B O 1
ATOM 1502 N N . LYS B 1 20 ? 8.602 -14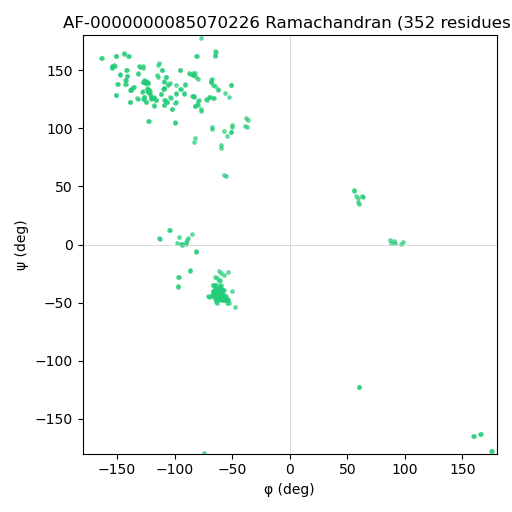.812 -2.672 1 95.88 20 LYS B N 1
ATOM 1503 C CA . LYS B 1 20 ? 8.516 -15.953 -1.763 1 95.88 20 LYS B CA 1
ATOM 1504 C C . LYS B 1 20 ? 7.094 -16.141 -1.242 1 95.88 20 LYS B C 1
ATOM 1506 O O . LYS B 1 20 ? 6.602 -17.266 -1.146 1 95.88 20 LYS B O 1
ATOM 1511 N N . PHE B 1 21 ? 6.414 -15.07 -0.933 1 97.44 21 PHE B N 1
ATOM 1512 C CA . PHE B 1 21 ? 5.023 -15.141 -0.495 1 97.44 21 PHE B CA 1
ATOM 1513 C C . PHE B 1 21 ? 4.129 -15.656 -1.614 1 97.44 21 PHE B C 1
ATOM 1515 O O . PHE B 1 21 ? 3.242 -16.484 -1.376 1 97.44 21 PHE B O 1
ATOM 1522 N N . ALA B 1 22 ? 4.375 -15.086 -2.83 1 96.25 22 ALA B N 1
ATOM 1523 C CA . ALA B 1 22 ? 3.578 -15.516 -3.977 1 96.25 22 ALA B CA 1
ATOM 1524 C C . ALA B 1 22 ? 3.744 -17.016 -4.23 1 96.25 22 ALA B C 1
ATOM 1526 O O . ALA B 1 22 ? 2.77 -17.719 -4.512 1 96.25 22 ALA B O 1
ATOM 1527 N N . ARG B 1 23 ? 4.926 -17.5 -4.133 1 94.62 23 ARG B N 1
ATOM 1528 C CA . ARG B 1 23 ? 5.203 -18.922 -4.324 1 94.62 23 ARG B CA 1
ATOM 1529 C C . ARG B 1 23 ? 4.496 -19.766 -3.271 1 94.62 23 ARG B C 1
ATOM 1531 O O . ARG B 1 23 ? 3.883 -20.781 -3.594 1 94.62 23 ARG B O 1
ATOM 1538 N N . LEU B 1 24 ? 4.625 -19.359 -2.049 1 96.81 24 LEU B N 1
ATOM 1539 C CA . LEU B 1 24 ? 3.979 -20.094 -0.971 1 96.81 24 LEU B CA 1
ATOM 1540 C C . LEU B 1 24 ? 2.469 -20.156 -1.185 1 96.81 24 LEU B C 1
ATOM 1542 O O . LEU B 1 24 ? 1.858 -21.219 -0.999 1 96.81 24 LEU B O 1
ATOM 1546 N N . ALA B 1 25 ? 1.844 -19 -1.553 1 96.44 25 ALA B N 1
ATOM 1547 C CA . ALA B 1 25 ? 0.408 -18.984 -1.821 1 96.44 25 ALA B CA 1
ATOM 1548 C C . ALA B 1 25 ? 0.036 -20.016 -2.881 1 96.44 25 ALA B C 1
ATOM 1550 O O . ALA B 1 25 ? -0.946 -20.75 -2.727 1 96.44 25 ALA B O 1
ATOM 1551 N N . SER B 1 26 ? 0.822 -20 -3.928 1 93.56 26 SER B N 1
ATOM 1552 C CA . SER B 1 26 ? 0.588 -20.953 -5.012 1 93.56 26 SER B CA 1
ATOM 1553 C C . SER B 1 26 ? 0.726 -22.391 -4.523 1 93.56 26 SER B C 1
ATOM 1555 O O . SER B 1 26 ? -0.1 -23.25 -4.852 1 93.56 26 SER B O 1
ATOM 1557 N N . GLU B 1 27 ? 1.723 -22.703 -3.768 1 94 27 GLU B N 1
ATOM 1558 C CA . GLU B 1 27 ? 1.956 -24.031 -3.227 1 94 27 GLU B CA 1
ATOM 1559 C C . GLU B 1 27 ? 0.807 -24.484 -2.324 1 94 27 GLU B C 1
ATOM 1561 O O . GLU B 1 27 ? 0.527 -25.672 -2.203 1 94 27 GLU B O 1
ATOM 1566 N N . CYS B 1 28 ? 0.167 -23.578 -1.682 1 95.44 28 CYS B N 1
ATOM 1567 C CA . CYS B 1 28 ? -0.953 -23.875 -0.796 1 95.44 28 CYS B CA 1
ATOM 1568 C C . CYS B 1 28 ? -2.271 -23.875 -1.561 1 95.44 28 CYS B C 1
ATOM 1570 O O . CYS B 1 28 ? -3.344 -23.969 -0.96 1 95.44 28 CYS B O 1
ATOM 1572 N N . ASP B 1 29 ? -2.178 -23.703 -2.852 1 93.19 29 ASP B N 1
ATOM 1573 C CA . ASP B 1 29 ? -3.338 -23.688 -3.738 1 93.19 29 ASP B CA 1
ATOM 1574 C C . ASP B 1 29 ? -4.262 -22.516 -3.414 1 93.19 29 ASP B C 1
ATOM 1576 O O . ASP B 1 29 ? -5.48 -22.672 -3.348 1 93.19 29 ASP B O 1
ATOM 1580 N N . CYS B 1 30 ? -3.676 -21.406 -3.152 1 94.88 30 CYS B N 1
ATOM 1581 C CA . CYS B 1 30 ? -4.43 -20.188 -2.914 1 94.88 30 CYS B CA 1
ATOM 1582 C C . CYS B 1 30 ? -4.293 -19.219 -4.09 1 94.88 30 CYS B C 1
ATOM 1584 O O . CYS B 1 30 ? -3.215 -19.109 -4.676 1 94.88 30 CYS B O 1
ATOM 1586 N N . ASP B 1 31 ? -5.352 -18.516 -4.371 1 93.5 31 ASP B N 1
ATOM 1587 C CA . ASP B 1 31 ? -5.305 -17.359 -5.262 1 93.5 31 ASP B CA 1
ATOM 1588 C C . ASP B 1 31 ? -4.871 -16.109 -4.508 1 93.5 31 ASP B C 1
ATOM 1590 O O . ASP B 1 31 ? -5.152 -15.969 -3.314 1 93.5 31 ASP B O 1
ATOM 1594 N N . ILE B 1 32 ? -4.168 -15.297 -5.219 1 95.31 32 ILE B N 1
ATOM 1595 C CA . ILE B 1 32 ? -3.867 -13.969 -4.695 1 95.31 32 ILE B CA 1
ATOM 1596 C C . ILE B 1 32 ? -4.828 -12.945 -5.305 1 95.31 32 ILE B C 1
ATOM 1598 O O . ILE B 1 32 ? -4.637 -12.508 -6.441 1 95.31 32 ILE B O 1
ATOM 1602 N N . VAL B 1 33 ? -5.723 -12.547 -4.531 1 93.81 33 VAL B N 1
ATOM 1603 C CA . VAL B 1 33 ? -6.777 -11.664 -5.008 1 93.81 33 VAL B CA 1
ATOM 1604 C C . VAL B 1 33 ? -6.199 -10.273 -5.289 1 93.81 33 VAL B C 1
ATOM 1606 O O . VAL B 1 33 ? -6.516 -9.664 -6.312 1 93.81 33 VAL B O 1
ATOM 1609 N N . ASP B 1 34 ? -5.395 -9.781 -4.41 1 92.56 34 ASP B N 1
ATOM 1610 C CA . ASP B 1 34 ? -4.742 -8.484 -4.539 1 92.56 34 ASP B CA 1
ATOM 1611 C C . ASP B 1 34 ? -3.58 -8.352 -3.559 1 92.56 34 ASP B C 1
ATOM 1613 O O . ASP B 1 34 ? -3.494 -9.102 -2.586 1 92.56 34 ASP B O 1
ATOM 1617 N N . SER B 1 35 ? -2.666 -7.406 -3.836 1 94.38 35 SER B N 1
ATOM 1618 C CA . SER B 1 35 ? -1.541 -7.164 -2.939 1 94.38 35 SER B CA 1
ATOM 1619 C C . SER B 1 35 ? -1.022 -5.738 -3.078 1 94.38 35 SER B C 1
ATOM 1621 O O . SER B 1 35 ? -1.239 -5.09 -4.105 1 94.38 35 SER B O 1
ATOM 1623 N N . ARG B 1 36 ? -0.439 -5.293 -1.976 1 90.38 36 ARG B N 1
ATOM 1624 C CA . ARG B 1 36 ? 0.206 -3.986 -1.922 1 90.38 36 ARG B CA 1
ATOM 1625 C C . ARG B 1 36 ? 1.479 -4.039 -1.081 1 90.38 36 ARG B C 1
ATOM 1627 O O . ARG B 1 36 ? 1.514 -4.695 -0.038 1 90.38 36 ARG B O 1
ATOM 1634 N N . MET B 1 37 ? 2.523 -3.373 -1.579 1 90.5 37 MET B N 1
ATOM 1635 C CA . MET B 1 37 ? 3.732 -3.316 -0.763 1 90.5 37 MET B CA 1
ATOM 1636 C C . MET B 1 37 ? 4.242 -1.884 -0.644 1 90.5 37 MET B C 1
ATOM 1638 O O . MET B 1 37 ? 3.885 -1.024 -1.451 1 90.5 37 MET B O 1
ATOM 1642 N N . ALA B 1 38 ? 4.887 -1.617 0.386 1 90.81 38 ALA B N 1
ATOM 1643 C CA . ALA B 1 38 ? 5.555 -0.339 0.622 1 90.81 38 ALA B CA 1
ATOM 1644 C C . ALA B 1 38 ? 6.957 -0.547 1.182 1 90.81 38 ALA B C 1
ATOM 1646 O O . ALA B 1 38 ? 7.176 -1.429 2.016 1 90.81 38 ALA B O 1
ATOM 1647 N N . LEU B 1 39 ? 7.836 0.218 0.61 1 90.38 39 LEU B N 1
ATOM 1648 C CA . LEU B 1 39 ? 9.203 0.271 1.129 1 90.38 39 LEU B CA 1
ATOM 1649 C C . LEU B 1 39 ? 9.586 1.701 1.489 1 90.38 39 LEU B C 1
ATOM 1651 O O . LEU B 1 39 ? 9.789 2.535 0.604 1 90.38 39 LEU B O 1
ATOM 1655 N N . PHE B 1 40 ? 9.641 1.986 2.791 1 89.31 40 PHE B N 1
ATOM 1656 C CA . PHE B 1 40 ? 10.039 3.297 3.293 1 89.31 40 PHE B CA 1
ATOM 1657 C C . PHE B 1 40 ? 11.297 3.189 4.141 1 89.31 40 PHE B C 1
ATOM 1659 O O . PHE B 1 40 ? 11.305 2.533 5.184 1 89.31 40 PHE B O 1
ATOM 1666 N N . GLY B 1 41 ? 12.328 3.91 3.648 1 86.5 41 GLY B N 1
ATOM 1667 C CA . GLY B 1 41 ? 13.609 3.664 4.297 1 86.5 41 GLY B CA 1
ATOM 1668 C C . GLY B 1 41 ? 14.062 2.221 4.188 1 86.5 41 GLY B C 1
ATOM 1669 O O . GLY B 1 41 ? 14.156 1.674 3.086 1 86.5 41 GLY B O 1
ATOM 1670 N N . ASN B 1 42 ? 14.297 1.593 5.379 1 86.19 42 ASN B N 1
ATOM 1671 C CA . ASN B 1 42 ? 14.688 0.189 5.395 1 86.19 42 ASN B CA 1
ATOM 1672 C C . ASN B 1 42 ? 13.539 -0.716 5.816 1 86.19 42 ASN B C 1
ATOM 1674 O O . ASN B 1 42 ? 13.727 -1.916 6.023 1 86.19 42 ASN B O 1
ATOM 1678 N N . GLU B 1 43 ? 12.383 -0.106 5.828 1 90.38 43 GLU B N 1
ATOM 1679 C CA . GLU B 1 43 ? 11.242 -0.854 6.34 1 90.38 43 GLU B CA 1
ATOM 1680 C C . GLU B 1 43 ? 10.305 -1.275 5.207 1 90.38 43 GLU B C 1
ATOM 1682 O O . GLU B 1 43 ? 9.867 -0.44 4.414 1 90.38 43 GLU B O 1
ATOM 1687 N N . PHE B 1 44 ? 10.133 -2.508 5.164 1 92.5 44 PHE B N 1
ATOM 1688 C CA . PHE B 1 44 ? 9.289 -3.137 4.152 1 92.5 44 PHE B CA 1
ATOM 1689 C C . PHE B 1 44 ? 7.973 -3.6 4.762 1 92.5 44 PHE B C 1
ATOM 1691 O O . PHE B 1 44 ? 7.945 -4.109 5.883 1 92.5 44 PHE B O 1
ATOM 1698 N N . THR B 1 45 ? 6.832 -3.385 4.039 1 94.5 45 THR B N 1
ATOM 1699 C CA . THR B 1 45 ? 5.531 -3.908 4.449 1 94.5 45 THR B CA 1
ATOM 1700 C C . THR B 1 45 ? 4.766 -4.457 3.25 1 94.5 45 THR B C 1
ATOM 1702 O O . THR B 1 45 ? 4.75 -3.842 2.182 1 94.5 45 THR B O 1
ATOM 1705 N N . LEU B 1 46 ? 4.234 -5.582 3.426 1 96.12 46 LEU B N 1
ATOM 1706 C CA . LEU B 1 46 ? 3.396 -6.234 2.424 1 96.12 46 LEU B CA 1
ATOM 1707 C C . LEU B 1 46 ? 2.021 -6.559 2.992 1 96.12 46 LEU B C 1
ATOM 1709 O O . LEU B 1 46 ? 1.91 -7.047 4.121 1 96.12 46 LEU B O 1
ATOM 1713 N N . ILE B 1 47 ? 0.995 -6.227 2.256 1 95.44 47 ILE B N 1
ATOM 1714 C CA . ILE B 1 47 ? -0.357 -6.68 2.562 1 95.44 47 ILE B CA 1
ATOM 1715 C C . ILE B 1 47 ? -0.932 -7.434 1.365 1 95.44 47 ILE B C 1
ATOM 1717 O O . ILE B 1 47 ? -0.838 -6.969 0.227 1 95.44 47 ILE B O 1
ATOM 1721 N N . MET B 1 48 ? -1.534 -8.609 1.646 1 96.19 48 MET B N 1
ATOM 1722 C CA . MET B 1 48 ? -2.084 -9.414 0.56 1 96.19 48 MET B CA 1
ATOM 1723 C C . MET B 1 48 ? -3.385 -10.086 0.986 1 96.19 48 MET B C 1
ATOM 1725 O O . MET B 1 48 ? -3.512 -10.531 2.129 1 96.19 48 MET B O 1
ATOM 1729 N N . MET B 1 49 ? -4.328 -10.141 0.056 1 95.62 49 MET B N 1
ATOM 1730 C CA . MET B 1 49 ? -5.551 -10.914 0.253 1 95.62 49 MET B CA 1
ATOM 1731 C C . MET B 1 49 ? -5.5 -12.219 -0.542 1 95.62 49 MET B C 1
ATOM 1733 O O . MET B 1 49 ? -5.266 -12.203 -1.752 1 95.62 49 MET B O 1
ATOM 1737 N N . LEU B 1 50 ? -5.73 -13.266 0.167 1 96.56 50 LEU B N 1
ATOM 1738 C CA . LEU B 1 50 ? -5.738 -14.594 -0.445 1 96.56 50 LEU B CA 1
ATOM 1739 C C . LEU B 1 50 ? -7.148 -15.172 -0.463 1 96.56 50 LEU B C 1
ATOM 1741 O O . LEU B 1 50 ? -7.973 -14.844 0.397 1 96.56 50 LEU B O 1
ATOM 1745 N N . SER B 1 51 ? -7.383 -15.984 -1.465 1 95.31 51 SER B N 1
ATOM 1746 C CA . SER B 1 51 ? -8.625 -16.75 -1.546 1 95.31 51 SER B CA 1
ATOM 1747 C C . SER B 1 51 ? -8.359 -18.219 -1.86 1 95.31 51 SER B C 1
ATOM 1749 O O . SER B 1 51 ? -7.383 -18.531 -2.541 1 95.31 51 SER B O 1
ATOM 1751 N N . GLY B 1 52 ? -9.211 -19.062 -1.334 1 95.06 52 GLY B N 1
ATOM 1752 C CA . GLY B 1 52 ? -9.094 -20.5 -1.574 1 95.06 52 GLY B CA 1
ATOM 1753 C C . GLY B 1 52 ? -10.094 -21.312 -0.785 1 95.06 52 GLY B C 1
ATOM 1754 O O . GLY B 1 52 ? -10.961 -20.766 -0.109 1 95.06 52 GLY B O 1
ATOM 1755 N N . SER B 1 53 ? -9.961 -22.641 -0.95 1 95.44 53 SER B N 1
ATOM 1756 C CA . SER B 1 53 ? -10.781 -23.531 -0.135 1 95.44 53 SER B CA 1
ATOM 1757 C C . SER B 1 53 ? -10.43 -23.406 1.343 1 95.44 53 SER B C 1
ATOM 1759 O O . SER B 1 53 ? -9.398 -22.828 1.694 1 95.44 53 SER B O 1
ATOM 1761 N N . TRP B 1 54 ? -11.273 -23.938 2.191 1 96.06 54 TRP B N 1
ATOM 1762 C CA . TRP B 1 54 ? -11 -23.953 3.625 1 96.06 54 TRP B CA 1
ATOM 1763 C C . TRP B 1 54 ? -9.68 -24.641 3.922 1 96.06 54 TRP B C 1
ATOM 1765 O O . TRP B 1 54 ? -8.875 -24.141 4.715 1 96.06 54 TRP B O 1
ATOM 1775 N N . ALA B 1 55 ? -9.492 -25.719 3.268 1 97.12 55 ALA B N 1
ATOM 1776 C CA . ALA B 1 55 ? -8.266 -26.484 3.475 1 97.12 55 ALA B CA 1
ATOM 1777 C C . ALA B 1 55 ? -7.043 -25.703 3.006 1 97.12 55 ALA B C 1
ATOM 1779 O O . ALA B 1 55 ? -5.996 -25.734 3.658 1 97.12 55 ALA B O 1
ATOM 1780 N N . SER B 1 56 ? -7.145 -25.031 1.885 1 96.5 56 SER B N 1
ATOM 1781 C CA . SER B 1 56 ? -6.039 -24.25 1.336 1 96.5 56 SER B CA 1
ATOM 1782 C C . SER B 1 56 ? -5.66 -23.094 2.264 1 96.5 56 SER B C 1
ATOM 1784 O O . SER B 1 56 ? -4.48 -22.875 2.541 1 96.5 56 SER B O 1
ATOM 1786 N N . ILE B 1 57 ? -6.613 -22.406 2.715 1 97.5 57 ILE B N 1
ATOM 1787 C CA . ILE B 1 57 ? -6.383 -21.281 3.611 1 97.5 57 ILE B CA 1
ATOM 1788 C C . ILE B 1 57 ? -5.773 -21.766 4.918 1 97.5 57 ILE B C 1
ATOM 1790 O O . ILE B 1 57 ? -4.848 -21.156 5.453 1 97.5 57 ILE B O 1
ATOM 1794 N N . THR B 1 58 ? -6.305 -22.844 5.43 1 98 58 THR B N 1
ATOM 1795 C CA . THR B 1 58 ? -5.758 -23.422 6.648 1 98 58 THR B CA 1
ATOM 1796 C C . THR B 1 58 ? -4.293 -23.812 6.457 1 98 58 THR B C 1
ATOM 1798 O O . THR B 1 58 ? -3.463 -23.578 7.336 1 98 58 THR B O 1
ATOM 1801 N N . LYS B 1 59 ? -4.027 -24.375 5.355 1 98.19 59 LYS B N 1
ATOM 1802 C CA . LYS B 1 59 ? -2.652 -24.734 5.031 1 98.19 59 LYS B CA 1
ATOM 1803 C C . LYS B 1 59 ? -1.748 -23.516 5.008 1 98.19 59 LYS B C 1
ATOM 1805 O O . LYS B 1 59 ? -0.639 -23.531 5.543 1 98.19 59 LYS B O 1
ATOM 1810 N N . MET B 1 60 ? -2.182 -22.453 4.422 1 97.88 60 MET B N 1
ATOM 1811 C CA . MET B 1 60 ? -1.438 -21.188 4.387 1 97.88 60 MET B CA 1
ATOM 1812 C C . MET B 1 60 ? -1.187 -20.672 5.797 1 97.88 60 MET B C 1
ATOM 1814 O O . MET B 1 60 ? -0.063 -20.281 6.129 1 97.88 60 MET B O 1
ATOM 1818 N N . GLU B 1 61 ? -2.154 -20.656 6.59 1 97.88 61 GLU B N 1
ATOM 1819 C CA . GLU B 1 61 ? -2.059 -20.156 7.961 1 97.88 61 GLU B CA 1
ATOM 1820 C C . GLU B 1 61 ? -1.022 -20.953 8.758 1 97.88 61 GLU B C 1
ATOM 1822 O O . GLU B 1 61 ? -0.33 -20.391 9.609 1 97.88 61 GLU B O 1
ATOM 1827 N N . THR B 1 62 ? -0.963 -22.188 8.461 1 98.06 62 THR B N 1
ATOM 1828 C CA . THR B 1 62 ? -0.101 -23.047 9.266 1 98.06 62 THR B CA 1
ATOM 1829 C C . THR B 1 62 ? 1.325 -23.031 8.719 1 98.06 62 THR B C 1
ATOM 1831 O O . THR B 1 62 ? 2.277 -23.312 9.461 1 98.06 62 THR B O 1
ATOM 1834 N N . THR B 1 63 ? 1.521 -22.703 7.477 1 98.12 63 THR B N 1
ATOM 1835 C CA . THR B 1 63 ? 2.836 -22.781 6.852 1 98.12 63 THR B CA 1
ATOM 1836 C C . THR B 1 63 ? 3.525 -21.422 6.875 1 98.12 63 THR B C 1
ATOM 1838 O O . THR B 1 63 ? 4.75 -21.344 6.992 1 98.12 63 THR B O 1
ATOM 1841 N N . LEU B 1 64 ? 2.791 -20.375 6.871 1 98 64 LEU B N 1
ATOM 1842 C CA . LEU B 1 64 ? 3.312 -19.031 6.707 1 98 64 LEU B CA 1
ATOM 1843 C C . LEU B 1 64 ? 4.215 -18.641 7.871 1 98 64 LEU B C 1
ATOM 1845 O O . LEU B 1 64 ? 5.23 -17.969 7.684 1 98 64 LEU B O 1
ATOM 1849 N N . PRO B 1 65 ? 3.926 -19.094 9.117 1 97.75 65 PRO B N 1
ATOM 1850 C CA . PRO B 1 65 ? 4.77 -18.688 10.242 1 97.75 65 PRO B CA 1
ATOM 1851 C C . PRO B 1 65 ? 6.227 -19.125 10.07 1 97.75 65 PRO B C 1
ATOM 1853 O O . PRO B 1 65 ? 7.141 -18.375 10.43 1 97.75 65 PRO B O 1
ATOM 1856 N N . SER B 1 66 ? 6.445 -20.234 9.531 1 98.12 66 SER B N 1
ATOM 1857 C CA . SER B 1 66 ? 7.812 -20.703 9.305 1 98.12 66 SER B CA 1
ATOM 1858 C C . SER B 1 66 ? 8.547 -19.797 8.32 1 98.12 66 SER B C 1
ATOM 1860 O O . SER B 1 66 ? 9.711 -19.453 8.531 1 98.12 66 SER B O 1
ATOM 1862 N N . LEU B 1 67 ? 7.902 -19.422 7.242 1 97.19 67 LEU B N 1
ATOM 1863 C CA . LEU B 1 67 ? 8.484 -18.5 6.27 1 97.19 67 LEU B CA 1
ATOM 1864 C C . LEU B 1 67 ? 8.766 -17.141 6.902 1 97.19 67 LEU B C 1
ATOM 1866 O O . LEU B 1 67 ? 9.805 -16.531 6.637 1 97.19 67 LEU B O 1
ATOM 1870 N N . SER B 1 68 ? 7.879 -16.688 7.711 1 97.06 68 SER B N 1
ATOM 1871 C CA . SER B 1 68 ? 8.016 -15.398 8.383 1 97.06 68 SER B CA 1
ATOM 1872 C C . SER B 1 68 ? 9.258 -15.375 9.281 1 97.06 68 SER B C 1
ATOM 1874 O O . SER B 1 68 ? 9.984 -14.383 9.312 1 97.06 68 SER B O 1
ATOM 1876 N N . VAL B 1 69 ? 9.438 -16.453 10.039 1 97 69 VAL B N 1
ATOM 1877 C CA . VAL B 1 69 ? 10.602 -16.547 10.914 1 97 69 VAL B CA 1
ATOM 1878 C C . VAL B 1 69 ? 11.875 -16.547 10.078 1 97 69 VAL B C 1
ATOM 1880 O O . VAL B 1 69 ? 12.836 -15.836 10.398 1 97 69 VAL B O 1
ATOM 1883 N N . GLU B 1 70 ? 11.844 -17.297 9.023 1 96.12 70 GLU B N 1
ATOM 1884 C CA . GLU B 1 70 ? 13 -17.375 8.133 1 96.12 70 GLU B CA 1
ATOM 1885 C C . GLU B 1 70 ? 13.375 -16 7.59 1 96.12 70 GLU B C 1
ATOM 1887 O O . GLU B 1 70 ? 14.555 -15.664 7.5 1 96.12 70 GLU B O 1
ATOM 1892 N N . LEU B 1 71 ? 12.391 -15.234 7.285 1 95.88 71 LEU B N 1
ATOM 1893 C CA . LEU B 1 71 ? 12.617 -13.938 6.652 1 95.88 71 LEU B CA 1
ATOM 1894 C C . LEU B 1 71 ? 12.688 -12.828 7.695 1 95.88 71 LEU B C 1
ATOM 1896 O O . LEU B 1 71 ? 12.836 -11.656 7.348 1 95.88 71 LEU B O 1
ATOM 1900 N N . GLU B 1 72 ? 12.555 -13.156 8.977 1 96.25 72 GLU B N 1
ATOM 1901 C CA . GLU B 1 72 ? 12.578 -12.211 10.102 1 96.25 72 GLU B CA 1
ATOM 1902 C C . GLU B 1 72 ? 11.539 -11.117 9.922 1 96.25 72 GLU B C 1
ATOM 1904 O O . GLU B 1 72 ? 11.844 -9.93 10.062 1 96.25 72 GLU B O 1
ATOM 1909 N N . LEU B 1 73 ? 10.328 -11.562 9.562 1 97.38 73 LEU B N 1
ATOM 1910 C CA . LEU B 1 73 ? 9.211 -10.641 9.383 1 97.38 73 LEU B CA 1
ATOM 1911 C C . LEU B 1 73 ? 8.18 -10.812 10.492 1 97.38 73 LEU B C 1
ATOM 1913 O O . LEU B 1 73 ? 7.965 -11.93 10.977 1 97.38 73 LEU B O 1
ATOM 1917 N N . LEU B 1 74 ? 7.621 -9.688 10.977 1 96.88 74 LEU B N 1
ATOM 1918 C CA . LEU B 1 74 ? 6.391 -9.742 11.766 1 96.88 74 LEU B CA 1
ATOM 1919 C C . LEU B 1 74 ? 5.176 -9.914 10.859 1 96.88 74 LEU B C 1
ATOM 1921 O O . LEU B 1 74 ? 4.965 -9.125 9.938 1 96.88 74 LEU B O 1
ATOM 1925 N N . THR B 1 75 ? 4.359 -10.969 11.094 1 97.25 75 THR B N 1
ATOM 1926 C CA . THR B 1 75 ? 3.236 -11.258 10.211 1 97.25 75 THR B CA 1
ATOM 1927 C C . THR B 1 75 ? 1.935 -11.344 11 1 97.25 75 THR B C 1
ATOM 1929 O O . THR B 1 75 ? 1.907 -11.891 12.102 1 97.25 75 THR B O 1
ATOM 1932 N N . VAL B 1 76 ? 0.891 -10.805 10.484 1 96.69 76 VAL B N 1
ATOM 1933 C CA . VAL B 1 76 ? -0.465 -10.898 11.016 1 96.69 76 VAL B CA 1
ATOM 1934 C C . VAL B 1 76 ? -1.393 -11.484 9.953 1 96.69 76 VAL B C 1
ATOM 1936 O O . VAL B 1 76 ? -1.348 -11.078 8.789 1 96.69 76 VAL B O 1
ATOM 1939 N N . MET B 1 77 ? -2.182 -12.477 10.352 1 97.06 77 MET B N 1
ATOM 1940 C CA . MET B 1 77 ? -3.141 -13.102 9.445 1 97.06 77 MET B CA 1
ATOM 1941 C C . MET B 1 77 ? -4.555 -13.031 10.016 1 97.06 77 MET B C 1
ATOM 1943 O O . MET B 1 77 ? -4.766 -13.312 11.195 1 97.06 77 MET B O 1
ATOM 1947 N N . LYS B 1 78 ? -5.441 -12.664 9.164 1 95.69 78 LYS B N 1
ATOM 1948 C CA . LYS B 1 78 ? -6.84 -12.594 9.57 1 95.69 78 LYS B CA 1
ATOM 1949 C C . LYS B 1 78 ? -7.758 -13.133 8.477 1 95.69 78 LYS B C 1
ATOM 1951 O O . LYS B 1 78 ? -7.719 -12.672 7.336 1 95.69 78 LYS B O 1
ATOM 1956 N N . ARG B 1 79 ? -8.531 -14.148 8.883 1 94.69 79 ARG B N 1
ATOM 1957 C CA . ARG B 1 79 ? -9.578 -14.555 7.949 1 94.69 79 ARG B CA 1
ATOM 1958 C C . ARG B 1 79 ? -10.641 -13.469 7.805 1 94.69 79 ARG B C 1
ATOM 1960 O O . ARG B 1 79 ? -10.977 -12.789 8.781 1 94.69 79 ARG B O 1
ATOM 1967 N N . THR B 1 80 ? -11.07 -13.367 6.613 1 88.5 80 THR B N 1
ATOM 1968 C CA . THR B 1 80 ? -12.023 -12.281 6.398 1 88.5 80 THR B CA 1
ATOM 1969 C C . THR B 1 80 ? -13.086 -12.695 5.383 1 88.5 80 THR B C 1
ATOM 1971 O O . THR B 1 80 ? -13.031 -13.797 4.832 1 88.5 80 THR B O 1
ATOM 1974 N N . SER B 1 81 ? -14.203 -11.898 5.355 1 77.69 81 SER B N 1
ATOM 1975 C CA . SER B 1 81 ? -15.227 -12.141 4.34 1 77.69 81 SER B CA 1
ATOM 1976 C C . SER B 1 81 ? -14.844 -11.508 3.01 1 77.69 81 SER B C 1
ATOM 1978 O O . SER B 1 81 ? -13.875 -10.742 2.934 1 77.69 81 SER B O 1
ATOM 1980 N N . LYS B 1 82 ? -15.594 -12.07 1.931 1 63.97 82 LYS B N 1
ATOM 1981 C CA . LYS B 1 82 ? -15.305 -11.602 0.577 1 63.97 82 LYS B CA 1
ATOM 1982 C C . LYS B 1 82 ? -15.336 -10.078 0.5 1 63.97 82 LYS B C 1
ATOM 1984 O O . LYS B 1 82 ? -16.094 -9.43 1.227 1 63.97 82 LYS B O 1
ATOM 1989 N N . HIS B 1 83 ? -14.336 -9.562 -0.22 1 59.16 83 HIS B N 1
ATOM 1990 C CA . HIS B 1 83 ? -14.078 -8.148 -0.431 1 59.16 83 HIS B CA 1
ATOM 1991 C C . HIS B 1 83 ? -15.336 -7.414 -0.883 1 59.16 83 HIS B C 1
ATOM 1993 O O . HIS B 1 83 ? -16.016 -7.859 -1.808 1 59.16 83 HIS B O 1
ATOM 1999 N N . THR B 1 84 ? -15.992 -6.699 -0.042 1 55.5 84 THR B N 1
ATOM 2000 C CA . THR B 1 84 ? -16.953 -5.773 -0.636 1 55.5 84 THR B CA 1
ATOM 2001 C C . THR B 1 84 ? -16.234 -4.68 -1.419 1 55.5 84 THR B C 1
ATOM 2003 O O . THR B 1 84 ? -15.375 -3.975 -0.871 1 55.5 84 THR B O 1
ATOM 2006 N N . PRO B 1 85 ? -16.172 -4.801 -2.793 1 50.5 85 PRO B N 1
ATOM 2007 C CA . PRO B 1 85 ? -15.516 -3.764 -3.594 1 50.5 85 PRO B CA 1
ATOM 2008 C C . PRO B 1 85 ? -15.797 -2.355 -3.074 1 50.5 85 PRO B C 1
ATOM 2010 O O . PRO B 1 85 ? -16.922 -2.059 -2.654 1 50.5 85 PRO B O 1
ATOM 2013 N N . GLN B 1 86 ? -14.844 -1.816 -2.389 1 54.84 86 GLN B N 1
ATOM 2014 C CA . GLN B 1 86 ? -15.148 -0.421 -2.086 1 54.84 86 GLN B CA 1
ATOM 2015 C C . GLN B 1 86 ? -15.547 0.339 -3.348 1 54.84 86 GLN B C 1
ATOM 2017 O O . GLN B 1 86 ? -14.828 0.314 -4.348 1 54.84 86 GLN B O 1
ATOM 2022 N N . ASN B 1 87 ? -16.781 0.508 -3.637 1 57.22 87 ASN B N 1
ATOM 2023 C CA . ASN B 1 87 ? -17.422 1.18 -4.762 1 57.22 87 ASN B CA 1
ATOM 2024 C C . ASN B 1 87 ? -16.984 2.639 -4.867 1 57.22 87 ASN B C 1
ATOM 2026 O O . ASN B 1 87 ? -17.625 3.523 -4.285 1 57.22 87 ASN B O 1
ATOM 2030 N N . TYR B 1 88 ? -15.727 2.855 -5.027 1 61.59 88 TYR B N 1
ATOM 2031 C CA . TYR B 1 88 ? -15.383 4.254 -5.266 1 61.59 88 TYR B CA 1
ATOM 2032 C C . TYR B 1 88 ? -15.555 4.617 -6.734 1 61.59 88 TYR B C 1
ATOM 2034 O O . TYR B 1 88 ? -15.219 3.828 -7.621 1 61.59 88 TYR B O 1
ATOM 2042 N N . ILE B 1 89 ? -16.297 5.66 -6.988 1 61.62 89 ILE B N 1
ATOM 2043 C CA . ILE B 1 89 ? -16.562 6.141 -8.336 1 61.62 89 ILE B CA 1
ATOM 2044 C C . ILE B 1 89 ? -15.281 6.695 -8.953 1 61.62 89 ILE B C 1
ATOM 2046 O O . ILE B 1 89 ? -15.008 6.477 -10.133 1 61.62 89 ILE B O 1
ATOM 2050 N N . SER B 1 90 ? -14.609 7.461 -8.086 1 79.88 90 SER B N 1
ATOM 2051 C CA . SER B 1 90 ? -13.445 8.164 -8.617 1 79.88 90 SER B CA 1
ATOM 2052 C C . SER B 1 90 ? -12.398 8.391 -7.539 1 79.88 90 SER B C 1
ATOM 2054 O O . SER B 1 90 ? -12.68 8.227 -6.348 1 79.88 90 SER B O 1
ATOM 2056 N N . ARG B 1 91 ? -11.211 8.664 -7.984 1 88 91 ARG B N 1
ATOM 2057 C CA . ARG B 1 91 ? -10.102 9.062 -7.121 1 88 91 ARG B CA 1
ATOM 2058 C C . ARG B 1 91 ? -9.555 10.43 -7.516 1 88 91 ARG B C 1
ATOM 2060 O O . ARG B 1 91 ? -9.359 10.703 -8.703 1 88 91 ARG B O 1
ATOM 2067 N N . LEU B 1 92 ? -9.43 11.352 -6.527 1 93.69 92 LEU B N 1
ATOM 2068 C CA . LEU B 1 92 ? -8.883 12.68 -6.766 1 93.69 92 LEU B CA 1
ATOM 2069 C C . LEU B 1 92 ? -7.508 12.828 -6.121 1 93.69 92 LEU B C 1
ATOM 2071 O O . LEU B 1 92 ? -7.297 12.391 -4.988 1 93.69 92 LEU B O 1
ATOM 2075 N N . GLU B 1 93 ? -6.637 13.359 -6.906 1 95.19 93 GLU B N 1
ATOM 2076 C CA . GLU B 1 93 ? -5.387 13.852 -6.332 1 95.19 93 GLU B CA 1
ATOM 2077 C C . GLU B 1 93 ? -5.43 15.359 -6.121 1 95.19 93 GLU B C 1
ATOM 2079 O O . GLU B 1 93 ? -5.609 16.125 -7.078 1 95.19 93 GLU B O 1
ATOM 2084 N N . VAL B 1 94 ? -5.234 15.766 -4.926 1 96.88 94 VAL B N 1
ATOM 2085 C CA . VAL B 1 94 ? -5.316 17.188 -4.586 1 96.88 94 VAL B CA 1
ATOM 2086 C C . VAL B 1 94 ? -3.99 17.641 -3.98 1 96.88 94 VAL B C 1
ATOM 2088 O O . VAL B 1 94 ? -3.445 17 -3.09 1 96.88 94 VAL B O 1
ATOM 2091 N N . ASN B 1 95 ? -3.518 18.719 -4.445 1 96.5 95 ASN B N 1
ATOM 2092 C CA . ASN B 1 95 ? -2.297 19.312 -3.904 1 96.5 95 ASN B CA 1
ATOM 2093 C C . ASN B 1 95 ? -2.543 20.719 -3.373 1 96.5 95 ASN B C 1
ATOM 2095 O O . ASN B 1 95 ? -3.084 21.562 -4.082 1 96.5 95 ASN B O 1
ATOM 2099 N N . PHE B 1 96 ? -2.18 20.922 -2.143 1 95.44 96 PHE B N 1
ATOM 2100 C CA . PHE B 1 96 ? -2.217 22.25 -1.518 1 95.44 96 PHE B CA 1
ATOM 2101 C C . PHE B 1 96 ? -0.807 22.781 -1.296 1 95.44 96 PHE B C 1
ATOM 2103 O O . PHE B 1 96 ? 0.078 22.047 -0.852 1 95.44 96 PHE B O 1
ATOM 2110 N N . SER B 1 97 ? -0.622 24 -1.637 1 93.81 97 SER B N 1
ATOM 2111 C CA . SER B 1 97 ? 0.675 24.625 -1.391 1 93.81 97 SER B CA 1
ATOM 2112 C C . SER B 1 97 ? 0.519 26.062 -0.95 1 93.81 97 SER B C 1
ATOM 2114 O O . SER B 1 97 ? -0.39 26.766 -1.404 1 93.81 97 SER B O 1
ATOM 2116 N N . GLY B 1 98 ? 1.399 26.5 -0.071 1 92 98 GLY B N 1
ATOM 2117 C CA . GLY B 1 98 ? 1.37 27.875 0.406 1 92 98 GLY B CA 1
ATOM 2118 C C . GLY B 1 98 ? 2.102 28.062 1.722 1 92 98 GLY B C 1
ATOM 2119 O O . GLY B 1 98 ? 2.924 27.234 2.107 1 92 98 GLY B O 1
ATOM 2120 N N . HIS B 1 99 ? 1.828 29.219 2.35 1 83.88 99 HIS B N 1
ATOM 2121 C CA . HIS B 1 99 ? 2.52 29.531 3.598 1 83.88 99 HIS B CA 1
ATOM 2122 C C . HIS B 1 99 ? 2.074 28.609 4.719 1 83.88 99 HIS B C 1
ATOM 2124 O O . HIS B 1 99 ? 0.887 28.281 4.836 1 83.88 99 HIS B O 1
ATOM 2130 N N . ASP B 1 100 ? 3.082 28.016 5.32 1 67.94 100 ASP B N 1
ATOM 2131 C CA . ASP B 1 100 ? 2.871 27.062 6.41 1 67.94 100 ASP B CA 1
ATOM 2132 C C . ASP B 1 100 ? 2.072 27.703 7.543 1 67.94 100 ASP B C 1
ATOM 2134 O O . ASP B 1 100 ? 2.557 28.625 8.211 1 67.94 100 ASP B O 1
ATOM 2138 N N . GLN B 1 101 ? 0.864 27.438 7.504 1 69.12 101 GLN B N 1
ATOM 2139 C CA . GLN B 1 101 ? 0.069 27.969 8.609 1 69.12 101 GLN B CA 1
ATOM 2140 C C . GLN B 1 101 ? -0.285 26.859 9.609 1 69.12 101 GLN B C 1
ATOM 2142 O O . GLN B 1 101 ? -0.428 25.703 9.234 1 69.12 101 GLN B O 1
ATOM 2147 N N . ARG B 1 102 ? -0.195 27.25 10.883 1 74.75 102 ARG B N 1
ATOM 2148 C CA . ARG B 1 102 ? -0.628 26.344 11.945 1 74.75 102 ARG B CA 1
ATOM 2149 C C . ARG B 1 102 ? -2.08 25.922 11.742 1 74.75 102 ARG B C 1
ATOM 2151 O O . ARG B 1 102 ? -2.92 26.734 11.344 1 74.75 102 ARG B O 1
ATOM 2158 N N . GLY B 1 103 ? -2.375 24.672 11.805 1 84.06 103 GLY B N 1
ATOM 2159 C CA . GLY B 1 103 ? -3.742 24.172 11.812 1 84.06 103 GLY B CA 1
ATOM 2160 C C . GLY B 1 103 ? -4.234 23.75 10.445 1 84.06 103 GLY B C 1
ATOM 2161 O O . GLY B 1 103 ? -5.383 23.328 10.297 1 84.06 103 GLY B O 1
ATOM 2162 N N . THR B 1 104 ? -3.488 23.828 9.398 1 90.25 104 THR B N 1
ATOM 2163 C CA . THR B 1 104 ? -3.875 23.5 8.031 1 90.25 104 THR B CA 1
ATOM 2164 C C . THR B 1 104 ? -4.363 22.062 7.926 1 90.25 104 THR B C 1
ATOM 2166 O O . THR B 1 104 ? -5.457 21.812 7.422 1 90.25 104 THR B O 1
ATOM 2169 N N . MET B 1 105 ? -3.658 21.172 8.461 1 92.56 105 MET B N 1
ATOM 2170 C CA . MET B 1 105 ? -4.023 19.75 8.391 1 92.56 105 MET B CA 1
ATOM 2171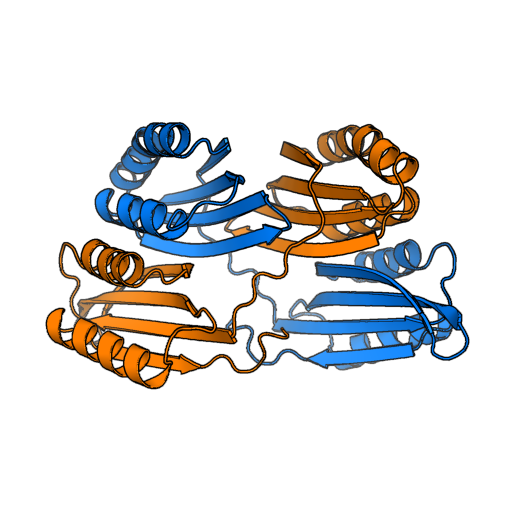 C C . MET B 1 105 ? -5.332 19.5 9.133 1 92.56 105 MET B C 1
ATOM 2173 O O . MET B 1 105 ? -6.164 18.719 8.664 1 92.56 105 MET B O 1
ATOM 2177 N N . ARG B 1 106 ? -5.504 20.156 10.211 1 91.75 106 ARG B N 1
ATOM 2178 C CA . ARG B 1 106 ? -6.738 20 10.977 1 91.75 106 ARG B CA 1
ATOM 2179 C C . ARG B 1 106 ? -7.949 20.422 10.156 1 91.75 106 ARG B C 1
ATOM 2181 O O . ARG B 1 106 ? -8.961 19.719 10.117 1 91.75 106 ARG B O 1
ATOM 2188 N N . LYS B 1 107 ? -7.832 21.516 9.539 1 93.56 107 LYS B N 1
ATOM 2189 C CA . LYS B 1 107 ? -8.938 22.047 8.742 1 93.56 107 LYS B CA 1
ATOM 2190 C C . LYS B 1 107 ? -9.227 21.156 7.543 1 93.56 107 LYS B C 1
ATOM 2192 O O . LYS B 1 107 ? -10.383 20.906 7.207 1 93.56 107 LYS B O 1
ATOM 2197 N N . ILE B 1 108 ? -8.219 20.688 6.941 1 94.5 108 ILE B N 1
ATOM 2198 C CA . ILE B 1 108 ? -8.367 19.812 5.773 1 94.5 108 ILE B CA 1
ATOM 2199 C C . ILE B 1 108 ? -9.07 18.531 6.18 1 94.5 108 ILE B C 1
ATOM 2201 O O . ILE B 1 108 ? -10.047 18.109 5.539 1 94.5 108 ILE B O 1
ATOM 2205 N N . THR B 1 109 ? -8.57 17.938 7.207 1 93.94 109 THR B N 1
ATOM 2206 C CA . THR B 1 109 ? -9.141 16.656 7.617 1 93.94 109 THR B CA 1
ATOM 2207 C C . THR B 1 109 ? -10.578 16.844 8.117 1 93.94 109 THR B C 1
ATOM 2209 O O . THR B 1 109 ? -11.422 15.969 7.922 1 93.94 109 THR B O 1
ATOM 2212 N N . GLN B 1 110 ? -10.836 17.938 8.758 1 93.69 110 GLN B N 1
ATOM 2213 C CA . GLN B 1 110 ? -12.203 18.234 9.164 1 93.69 110 GLN B CA 1
ATOM 2214 C C . GLN B 1 110 ? -13.117 18.375 7.949 1 93.69 110 GLN B C 1
ATOM 2216 O O . GLN B 1 110 ? -14.25 17.875 7.961 1 93.69 110 GLN B O 1
ATOM 2221 N N . PHE B 1 111 ? -12.664 19.062 6.938 1 95.81 111 PHE B N 1
ATOM 2222 C CA . PHE B 1 111 ? -13.391 19.203 5.684 1 95.81 111 PHE B CA 1
ATOM 2223 C C . PHE B 1 111 ? -13.773 17.828 5.121 1 95.81 111 PHE B C 1
ATOM 2225 O O . PHE B 1 111 ? -14.914 17.625 4.707 1 95.81 111 PHE B O 1
ATOM 2232 N N . LEU B 1 112 ? -12.852 16.969 5.094 1 94.44 112 LEU B N 1
ATOM 2233 C CA . LEU B 1 112 ? -13.078 15.625 4.566 1 94.44 112 LEU B CA 1
ATOM 2234 C C . LEU B 1 112 ? -14.094 14.875 5.418 1 94.44 112 LEU B C 1
ATOM 2236 O O . LEU B 1 112 ? -14.992 14.219 4.887 1 94.44 112 LEU B O 1
ATOM 2240 N N . ALA B 1 113 ? -13.93 14.961 6.73 1 92.56 113 ALA B N 1
ATOM 2241 C CA . ALA B 1 113 ? -14.836 14.281 7.66 1 92.56 113 ALA B CA 1
ATOM 2242 C C . ALA B 1 113 ? -16.266 14.789 7.504 1 92.56 113 ALA B C 1
ATOM 2244 O O . ALA B 1 113 ? -17.203 14 7.461 1 92.56 113 ALA B O 1
ATOM 2245 N N . ASP B 1 114 ? -16.422 16.047 7.395 1 93.56 114 ASP B N 1
ATOM 2246 C CA . ASP B 1 114 ? -17.734 16.672 7.289 1 93.56 114 ASP B CA 1
ATOM 2247 C C . ASP B 1 114 ? -18.484 16.203 6.047 1 93.56 114 ASP B C 1
ATOM 2249 O O . ASP B 1 114 ? -19.719 16.172 6.023 1 93.56 114 ASP B O 1
ATOM 2253 N N . ARG B 1 115 ? -17.75 15.742 5.082 1 91.81 115 ARG B N 1
ATOM 2254 C CA . ARG B 1 115 ? -18.344 15.359 3.807 1 91.81 115 ARG B CA 1
ATOM 2255 C C . ARG B 1 115 ? -18.25 13.859 3.576 1 91.81 115 ARG B C 1
ATOM 2257 O O . ARG B 1 115 ? -18.5 13.375 2.475 1 91.81 115 ARG B O 1
ATOM 2264 N N . SER B 1 116 ? -17.766 13.203 4.555 1 88.44 116 SER B N 1
ATOM 2265 C CA . SER B 1 116 ? -17.641 11.75 4.543 1 88.44 116 SER B CA 1
ATOM 2266 C C . SER B 1 116 ? -16.766 11.281 3.389 1 88.44 116 SER B C 1
ATOM 2268 O O . SER B 1 116 ? -17.094 10.32 2.695 1 88.44 116 SER B O 1
ATOM 2270 N N . LEU B 1 117 ? -15.758 12.07 3.123 1 90.88 117 LEU B N 1
ATOM 2271 C CA . LEU B 1 117 ? -14.789 11.688 2.105 1 90.88 117 LEU B CA 1
ATOM 2272 C C . LEU B 1 117 ? -13.68 10.828 2.707 1 90.88 117 LEU B C 1
ATOM 2274 O O . LEU B 1 117 ? -13.273 11.039 3.852 1 90.88 117 LEU B O 1
ATOM 2278 N N . ASP B 1 118 ? -13.195 9.922 1.87 1 88.5 118 ASP B N 1
ATOM 2279 C CA . ASP B 1 118 ? -12.195 8.961 2.348 1 88.5 118 ASP B CA 1
ATOM 2280 C C . ASP B 1 118 ? -10.797 9.359 1.888 1 88.5 118 ASP B C 1
ATOM 2282 O O . ASP B 1 118 ? -10.531 9.445 0.687 1 88.5 118 ASP B O 1
ATOM 2286 N N . LEU B 1 119 ? -9.977 9.648 2.912 1 92.88 119 LEU B N 1
ATOM 2287 C CA . LEU B 1 119 ? -8.586 9.945 2.594 1 92.88 119 LEU B CA 1
ATOM 2288 C C . LEU B 1 119 ? -7.793 8.664 2.373 1 92.88 119 LEU B C 1
ATOM 2290 O O . LEU B 1 119 ? -7.645 7.855 3.293 1 92.88 119 LEU B O 1
ATOM 2294 N N . ALA B 1 120 ? -7.223 8.516 1.196 1 89.62 120 ALA B N 1
ATOM 2295 C CA . ALA B 1 120 ? -6.516 7.293 0.834 1 89.62 120 ALA B CA 1
ATOM 2296 C C . ALA B 1 120 ? -5.012 7.441 1.047 1 89.62 120 ALA B C 1
ATOM 2298 O O . ALA B 1 120 ? -4.316 6.461 1.318 1 89.62 120 ALA B O 1
ATOM 2299 N N . ALA B 1 121 ? -4.504 8.562 0.816 1 91.69 121 ALA B N 1
ATOM 2300 C CA . ALA B 1 121 ? -3.076 8.812 0.989 1 91.69 121 ALA B CA 1
ATOM 2301 C C . ALA B 1 121 ? -2.812 10.281 1.304 1 91.69 121 ALA B C 1
ATOM 2303 O O . ALA B 1 121 ? -3.578 11.156 0.893 1 91.69 121 ALA B O 1
ATOM 2304 N N . VAL B 1 122 ? -1.727 10.523 1.968 1 95.12 122 VAL B N 1
ATOM 2305 C CA . VAL B 1 122 ? -1.354 11.898 2.295 1 95.12 122 VAL B CA 1
ATOM 2306 C C . VAL B 1 122 ? 0.167 12.016 2.369 1 95.12 122 VAL B C 1
ATOM 2308 O O . VAL B 1 122 ? 0.843 11.109 2.861 1 95.12 122 VAL B O 1
ATOM 2311 N N . LYS B 1 123 ? 0.635 13.055 1.847 1 95.38 123 LYS B N 1
ATOM 2312 C CA . LYS B 1 123 ? 1.999 13.547 2.004 1 95.38 123 LYS B CA 1
ATOM 2313 C C . LYS B 1 123 ? 2.006 15.008 2.455 1 95.38 123 LYS B C 1
ATOM 2315 O O . LYS B 1 123 ? 1.198 15.812 1.984 1 95.38 123 LYS B O 1
ATOM 2320 N N . SER B 1 124 ? 2.85 15.328 3.293 1 93.38 124 SER B N 1
ATOM 2321 C CA . SER B 1 124 ? 2.941 16.703 3.775 1 93.38 124 SER B CA 1
ATOM 2322 C C . SER B 1 124 ? 4.367 17.047 4.199 1 93.38 124 SER B C 1
ATOM 2324 O O . SER B 1 124 ? 4.98 16.312 4.98 1 93.38 124 SER B O 1
ATOM 2326 N N . HIS B 1 125 ? 4.844 18.156 3.658 1 89.25 125 HIS B N 1
ATOM 2327 C CA . HIS B 1 125 ? 6.184 18.562 4.059 1 89.25 125 HIS B CA 1
ATOM 2328 C C . HIS B 1 125 ? 6.367 20.078 3.91 1 89.25 125 HIS B C 1
ATOM 2330 O O . HIS B 1 125 ? 5.68 20.703 3.104 1 89.25 125 HIS B O 1
ATOM 2336 N N . ALA B 1 126 ? 7.234 20.5 4.754 1 87.56 126 ALA B N 1
ATOM 2337 C CA . ALA B 1 126 ? 7.645 21.906 4.672 1 87.56 126 ALA B CA 1
ATOM 2338 C C . ALA B 1 126 ? 8.859 22.062 3.756 1 87.56 126 ALA B C 1
ATOM 2340 O O . ALA B 1 126 ? 9.703 21.172 3.67 1 87.56 126 ALA B O 1
ATOM 2341 N N . GLU B 1 127 ? 8.727 23.141 2.977 1 85.75 127 GLU B N 1
ATOM 2342 C CA . GLU B 1 127 ? 9.875 23.469 2.135 1 85.75 127 GLU B CA 1
ATOM 2343 C C . GLU B 1 127 ? 10.094 24.984 2.074 1 85.75 127 GLU B C 1
ATOM 2345 O O . GLU B 1 127 ? 9.328 25.75 2.654 1 85.75 127 GLU B O 1
ATOM 2350 N N . GLU B 1 128 ? 11.281 25.281 1.651 1 85.56 128 GLU B N 1
ATOM 2351 C CA . GLU B 1 128 ? 11.539 26.688 1.398 1 85.56 128 GLU B CA 1
ATOM 2352 C C . GLU B 1 128 ? 11.25 27.047 -0.056 1 85.56 128 GLU B C 1
ATOM 2354 O O . GLU B 1 128 ? 11.625 26.312 -0.971 1 85.56 128 GLU B O 1
ATOM 2359 N N . ASP B 1 129 ? 10.477 28.141 -0.138 1 78.94 129 ASP B N 1
ATOM 2360 C CA . ASP B 1 129 ? 10.195 28.562 -1.507 1 78.94 129 ASP B CA 1
ATOM 2361 C C . ASP B 1 129 ? 11.398 29.281 -2.115 1 78.94 129 ASP B C 1
ATOM 2363 O O . ASP B 1 129 ? 12.477 29.312 -1.521 1 78.94 129 ASP B O 1
ATOM 2367 N N . ALA B 1 130 ? 11.328 29.719 -3.473 1 82 130 ALA B N 1
ATOM 2368 C CA . ALA B 1 130 ? 12.414 30.328 -4.234 1 82 130 ALA B CA 1
ATOM 2369 C C . ALA B 1 130 ? 13 31.531 -3.494 1 82 130 ALA B C 1
ATOM 2371 O O . ALA B 1 130 ? 14.172 31.875 -3.676 1 82 130 ALA B O 1
ATOM 2372 N N . THR B 1 131 ? 12.266 32.156 -2.615 1 84.81 131 THR B N 1
ATOM 2373 C CA . THR B 1 131 ? 12.695 33.344 -1.891 1 84.81 131 THR B CA 1
ATOM 2374 C C . THR B 1 131 ? 13.211 33 -0.502 1 84.81 131 THR B C 1
ATOM 2376 O O . THR B 1 131 ? 13.578 33.875 0.281 1 84.81 131 THR B O 1
ATOM 2379 N N . GLY B 1 132 ? 13.203 31.781 -0.223 1 84.62 132 GLY B N 1
ATOM 2380 C CA . GLY B 1 132 ? 13.68 31.312 1.066 1 84.62 132 GLY B CA 1
ATOM 2381 C C . GLY B 1 132 ? 12.609 31.312 2.141 1 84.62 132 GLY B C 1
ATOM 2382 O O . GLY B 1 132 ? 12.898 31.062 3.314 1 84.62 132 GLY B O 1
ATOM 2383 N N . GLU B 1 133 ? 11.453 31.641 1.764 1 85.38 133 GLU B N 1
ATOM 2384 C CA . GLU B 1 133 ? 10.359 31.656 2.732 1 85.38 133 GLU B CA 1
ATOM 2385 C C . GLU B 1 133 ? 9.797 30.25 2.951 1 85.38 133 GLU B C 1
ATOM 2387 O O . GLU B 1 133 ? 9.672 29.469 2.004 1 85.38 133 GLU B O 1
ATOM 2392 N N . PRO B 1 134 ? 9.438 30.031 4.156 1 85.88 134 PRO B N 1
ATOM 2393 C CA . PRO B 1 134 ? 8.875 28.719 4.453 1 85.88 134 PRO B CA 1
ATOM 2394 C C . PRO B 1 134 ? 7.523 28.484 3.777 1 85.88 134 PRO B C 1
ATOM 2396 O O . PRO B 1 134 ? 6.66 29.359 3.795 1 85.88 134 PRO B O 1
ATOM 2399 N N . THR B 1 135 ? 7.48 27.359 3.045 1 88.88 135 THR B N 1
ATOM 2400 C CA . THR B 1 135 ? 6.238 26.953 2.4 1 88.88 135 THR B CA 1
ATOM 2401 C C . THR B 1 135 ? 5.887 25.516 2.764 1 88.88 135 THR B C 1
ATOM 2403 O O . THR B 1 135 ? 6.75 24.75 3.201 1 88.88 135 THR B O 1
ATOM 2406 N N . GLN B 1 136 ? 4.551 25.281 2.699 1 89.94 136 GLN B N 1
ATOM 2407 C CA . GLN B 1 136 ? 4.094 23.906 2.939 1 89.94 136 GLN B CA 1
ATOM 2408 C C . GLN B 1 136 ? 3.455 23.312 1.688 1 89.94 136 GLN B C 1
ATOM 2410 O O . GLN B 1 136 ? 2.799 24.031 0.921 1 89.94 136 GLN B O 1
ATOM 2415 N N . ASN B 1 137 ? 3.646 22.047 1.532 1 93.44 137 ASN B N 1
ATOM 2416 C CA . ASN B 1 137 ? 3.008 21.266 0.476 1 93.44 137 ASN B CA 1
ATOM 2417 C C . ASN B 1 137 ? 2.291 20.047 1.037 1 93.44 137 ASN B C 1
ATOM 2419 O O . ASN B 1 137 ? 2.877 19.281 1.801 1 93.44 137 ASN B O 1
ATOM 2423 N N . ILE B 1 138 ? 1.046 19.984 0.692 1 95.12 138 ILE B N 1
ATOM 2424 C CA . ILE B 1 138 ? 0.242 18.844 1.122 1 95.12 138 ILE B CA 1
ATOM 2425 C C . ILE B 1 138 ? -0.4 18.172 -0.093 1 95.12 138 ILE B C 1
ATOM 2427 O O . ILE B 1 138 ? -1.119 18.828 -0.857 1 95.12 138 ILE B O 1
ATOM 2431 N N . SER B 1 139 ? -0.13 16.922 -0.262 1 96.25 139 SER B N 1
ATOM 2432 C CA . SER B 1 139 ? -0.742 16.141 -1.325 1 96.25 139 SER B CA 1
ATOM 2433 C C . SER B 1 139 ? -1.692 15.086 -0.758 1 96.25 139 SER B C 1
ATOM 2435 O O . SER B 1 139 ? -1.313 14.305 0.118 1 96.25 139 SER B O 1
ATOM 2437 N N . LEU B 1 140 ? -2.891 15.094 -1.313 1 96.5 140 LEU B N 1
ATOM 2438 C CA . LEU B 1 140 ? -3.918 14.172 -0.836 1 96.5 140 LEU B CA 1
ATOM 2439 C C . LEU B 1 140 ? -4.457 13.32 -1.979 1 96.5 140 LEU B C 1
ATOM 2441 O O . LEU B 1 140 ? -4.637 13.82 -3.096 1 96.5 140 LEU B O 1
ATOM 2445 N N . THR B 1 141 ? -4.668 12.102 -1.673 1 94.38 141 THR B N 1
ATOM 2446 C CA . THR B 1 141 ? -5.504 11.25 -2.518 1 94.38 141 THR B CA 1
ATOM 2447 C C . THR B 1 141 ? -6.832 10.945 -1.831 1 94.38 141 THR B C 1
ATOM 2449 O O . THR B 1 141 ? -6.855 10.414 -0.719 1 94.38 141 THR B O 1
ATOM 2452 N N . ILE B 1 142 ? -7.902 11.289 -2.566 1 94 142 ILE B N 1
ATOM 2453 C CA . ILE B 1 142 ? -9.227 11.164 -1.967 1 94 142 ILE B CA 1
ATOM 2454 C C . ILE B 1 142 ? -10.07 10.195 -2.787 1 94 142 ILE B C 1
ATOM 2456 O O . ILE B 1 142 ? -10.18 10.336 -4.008 1 94 142 ILE B O 1
ATOM 2460 N N . ASN B 1 143 ? -10.57 9.234 -2.068 1 89.19 143 ASN B N 1
ATOM 2461 C CA . ASN B 1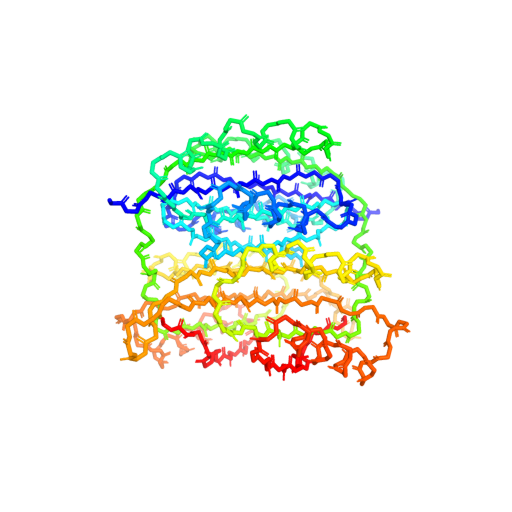 143 ? -11.586 8.383 -2.682 1 89.19 143 ASN B CA 1
ATOM 2462 C C . ASN B 1 143 ? -12.977 9 -2.576 1 89.19 143 ASN B C 1
ATOM 2464 O O . ASN B 1 143 ? -13.438 9.328 -1.48 1 89.19 143 ASN B O 1
ATOM 2468 N N . VAL B 1 144 ? -13.625 9.07 -3.729 1 89.25 144 VAL B N 1
ATOM 2469 C CA . VAL B 1 144 ? -14.906 9.758 -3.773 1 89.25 144 VAL B CA 1
ATOM 2470 C C . VAL B 1 144 ? -16.031 8.75 -3.967 1 89.25 144 VAL B C 1
ATOM 2472 O O . VAL B 1 144 ? -16.109 8.078 -5.004 1 89.25 144 VAL B O 1
ATOM 2475 N N . PRO B 1 145 ? -16.906 8.742 -3.004 1 84.69 145 PRO B N 1
ATOM 2476 C CA . PRO B 1 145 ? -18.047 7.836 -3.154 1 84.69 145 PRO B CA 1
ATOM 2477 C C . PRO B 1 145 ? -18.938 8.211 -4.332 1 84.69 145 PRO B C 1
ATOM 2479 O O . PRO B 1 145 ? -18.938 9.367 -4.773 1 84.69 145 PRO B O 1
ATOM 2482 N N . GLU B 1 146 ? -19.781 7.273 -4.754 1 82.75 146 GLU B N 1
ATOM 2483 C CA . GLU B 1 146 ? -20.641 7.43 -5.926 1 82.75 146 GLU B CA 1
ATOM 2484 C C . GLU B 1 146 ? -21.672 8.539 -5.719 1 82.75 146 GLU B C 1
ATOM 2486 O O . GLU B 1 146 ? -22.047 9.227 -6.668 1 82.75 146 GLU B O 1
ATOM 2491 N N . LYS B 1 147 ? -22.047 8.773 -4.504 1 83.88 147 LYS B N 1
ATOM 2492 C CA . LYS B 1 147 ? -23.125 9.711 -4.211 1 83.88 147 LYS B CA 1
ATOM 2493 C C . LYS B 1 147 ? -22.625 11.148 -4.223 1 83.88 147 LYS B C 1
ATOM 2495 O O . LYS B 1 147 ? -23.422 12.094 -4.219 1 83.88 147 LYS B O 1
ATOM 2500 N N . VAL B 1 148 ? -21.391 11.273 -4.355 1 88 148 VAL B N 1
ATOM 2501 C CA . VAL B 1 148 ? -20.828 12.617 -4.246 1 88 148 VAL B CA 1
ATOM 2502 C C . VAL B 1 148 ? -20.688 13.234 -5.637 1 88 148 VAL B C 1
ATOM 2504 O O . VAL B 1 148 ? -20.25 12.562 -6.578 1 88 148 VAL B O 1
ATOM 2507 N N . ASP B 1 149 ? -21.094 14.484 -5.82 1 91.06 149 ASP B N 1
ATOM 2508 C CA . ASP B 1 149 ? -20.906 15.258 -7.039 1 91.06 149 ASP B CA 1
ATOM 2509 C C . ASP B 1 149 ? -19.484 15.773 -7.152 1 91.06 149 ASP B C 1
ATOM 2511 O O . ASP B 1 149 ? -19.078 16.688 -6.422 1 91.06 149 ASP B O 1
ATOM 2515 N N . LEU B 1 150 ? -18.797 15.32 -8.109 1 90.31 150 LEU B N 1
ATOM 2516 C CA . LEU B 1 150 ? -17.375 15.609 -8.25 1 90.31 150 LEU B CA 1
ATOM 2517 C C . LEU B 1 150 ? -17.141 17.078 -8.531 1 90.31 150 LEU B C 1
ATOM 2519 O O . LEU B 1 150 ? -16.203 17.688 -8.008 1 90.31 150 LEU B O 1
ATOM 2523 N N . ASP B 1 151 ? -17.891 17.672 -9.375 1 93.94 151 ASP B N 1
ATOM 2524 C CA . ASP B 1 151 ? -17.734 19.078 -9.711 1 93.94 151 ASP B CA 1
ATOM 2525 C C . ASP B 1 151 ? -17.922 19.969 -8.484 1 93.94 151 ASP B C 1
ATOM 2527 O O . ASP B 1 151 ? -17.141 20.891 -8.258 1 93.94 151 ASP B O 1
ATOM 2531 N N . LYS B 1 152 ? -18.891 19.672 -7.777 1 95.75 152 LYS B N 1
ATOM 2532 C CA . LYS B 1 152 ? -19.141 20.438 -6.562 1 95.75 152 LYS B CA 1
ATOM 2533 C C . LYS B 1 152 ? -18.016 20.25 -5.551 1 95.75 152 LYS B C 1
ATOM 2535 O O . LYS B 1 152 ? -17.641 21.203 -4.855 1 95.75 152 LYS B O 1
ATOM 2540 N N . LEU B 1 153 ? -17.578 19.016 -5.477 1 95.38 153 LEU B N 1
ATOM 2541 C CA . LEU B 1 153 ? -16.469 18.734 -4.559 1 95.38 153 LEU B CA 1
ATOM 2542 C C . LEU B 1 153 ? -15.234 19.547 -4.93 1 95.38 153 LEU B C 1
ATOM 2544 O O . LEU B 1 153 ? -14.57 20.094 -4.059 1 95.38 153 LEU B O 1
ATOM 2548 N N . GLU B 1 154 ? -14.914 19.641 -6.191 1 95.62 154 GLU B N 1
ATOM 2549 C CA . GLU B 1 154 ? -13.758 20.422 -6.645 1 95.62 154 GLU B CA 1
ATOM 2550 C C . GLU B 1 154 ? -13.891 21.891 -6.277 1 95.62 154 GLU B C 1
ATOM 2552 O O . GLU B 1 154 ? -12.922 22.516 -5.852 1 95.62 154 GLU B O 1
ATOM 2557 N N . VAL B 1 155 ? -15.016 22.406 -6.484 1 96.88 155 VAL B N 1
ATOM 2558 C CA . VAL B 1 155 ? -15.273 23.797 -6.113 1 96.88 155 VAL B CA 1
ATOM 2559 C C . VAL B 1 155 ? -15.062 23.969 -4.613 1 96.88 155 VAL B C 1
ATOM 2561 O O . VAL B 1 155 ? -14.414 24.922 -4.184 1 96.88 155 VAL B O 1
ATOM 2564 N N . SER B 1 156 ? -15.617 23.062 -3.857 1 97.19 156 SER B N 1
ATOM 2565 C CA . SER B 1 156 ? -15.492 23.156 -2.406 1 97.19 156 SER B CA 1
ATOM 2566 C C . SER B 1 156 ? -14.031 23.062 -1.969 1 97.19 156 SER B C 1
ATOM 2568 O O . SER B 1 156 ? -13.625 23.719 -1.009 1 97.19 156 SER B O 1
ATOM 2570 N N . LEU B 1 157 ? -13.289 22.188 -2.605 1 97.25 157 LEU B N 1
ATOM 2571 C CA . LEU B 1 157 ? -11.867 22.062 -2.307 1 97.25 157 LEU B CA 1
ATOM 2572 C C . LEU B 1 157 ? -11.133 23.375 -2.605 1 97.25 157 LEU B C 1
ATOM 2574 O O . LEU B 1 157 ? -10.258 23.781 -1.843 1 97.25 157 LEU B O 1
ATOM 2578 N N . ASN B 1 158 ? -11.5 23.984 -3.678 1 97.06 158 ASN B N 1
ATOM 2579 C CA . ASN B 1 158 ? -10.922 25.281 -4.02 1 97.06 158 ASN B CA 1
ATOM 2580 C C . ASN B 1 158 ? -11.305 26.344 -3.01 1 97.06 158 ASN B C 1
ATOM 2582 O O . ASN B 1 158 ? -10.484 27.203 -2.654 1 97.06 158 ASN B O 1
ATOM 2586 N N . ASP B 1 159 ? -12.484 26.328 -2.619 1 97.5 159 ASP B N 1
ATOM 2587 C CA . ASP B 1 159 ? -12.922 27.25 -1.578 1 97.5 159 ASP B CA 1
ATOM 2588 C C . ASP B 1 159 ? -12.109 27.062 -0.298 1 97.5 159 ASP B C 1
ATOM 2590 O O . ASP B 1 159 ? -11.727 28.047 0.349 1 97.5 159 ASP B O 1
ATOM 2594 N N . LEU B 1 160 ? -11.961 25.828 0.083 1 95.94 160 LEU B N 1
ATOM 2595 C CA . LEU B 1 160 ? -11.148 25.516 1.253 1 95.94 160 LEU B CA 1
ATOM 2596 C C . LEU B 1 160 ? -9.742 26.094 1.1 1 95.94 160 LEU B C 1
ATOM 2598 O O . LEU B 1 160 ? -9.211 26.719 2.029 1 95.94 160 LEU B O 1
ATOM 2602 N N . ALA B 1 161 ? -9.18 25.906 -0.029 1 95.75 161 ALA B N 1
ATOM 2603 C CA . ALA B 1 161 ? -7.84 26.422 -0.308 1 95.75 161 ALA B CA 1
ATOM 2604 C C . ALA B 1 161 ? -7.801 27.953 -0.149 1 95.75 161 ALA B C 1
ATOM 2606 O O . ALA B 1 161 ? -6.867 28.484 0.44 1 95.75 161 ALA B O 1
ATOM 2607 N N . ALA B 1 162 ? -8.75 28.594 -0.709 1 94.88 162 ALA B N 1
ATOM 2608 C CA . ALA B 1 162 ? -8.844 30.047 -0.6 1 94.88 162 ALA B CA 1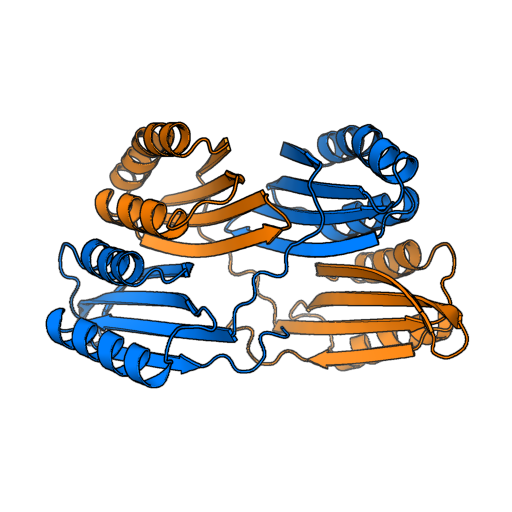
ATOM 2609 C C . ALA B 1 162 ? -8.953 30.484 0.859 1 94.88 162 ALA B C 1
ATOM 2611 O O . ALA B 1 162 ? -8.289 31.438 1.281 1 94.88 162 ALA B O 1
ATOM 2612 N N . GLU B 1 163 ? -9.742 29.781 1.567 1 93.31 163 GLU B N 1
ATOM 2613 C CA . GLU B 1 163 ? -9.906 30.062 2.988 1 93.31 163 GLU B CA 1
ATOM 2614 C C . GLU B 1 163 ? -8.586 29.938 3.738 1 93.31 163 GLU B C 1
ATOM 2616 O O . GLU B 1 163 ? -8.305 30.703 4.66 1 93.31 163 GLU B O 1
ATOM 2621 N N . LEU B 1 164 ? -7.816 28.984 3.354 1 92.75 164 LEU B N 1
ATOM 2622 C CA . LEU B 1 164 ? -6.555 28.703 4.027 1 92.75 164 LEU B CA 1
ATOM 2623 C C . LEU B 1 164 ? -5.41 29.484 3.393 1 92.75 164 LEU B C 1
ATOM 2625 O O . LEU B 1 164 ? -4.254 29.328 3.797 1 92.75 164 LEU B O 1
ATOM 2629 N N . THR B 1 165 ? -5.688 30.297 2.406 1 91.5 165 THR B N 1
ATOM 2630 C CA . THR B 1 165 ? -4.707 31.094 1.669 1 91.5 165 THR B CA 1
ATOM 2631 C C . THR B 1 165 ? -3.639 30.188 1.055 1 91.5 165 THR B C 1
ATOM 2633 O O . THR B 1 165 ? -2.443 30.469 1.174 1 91.5 165 THR B O 1
ATOM 2636 N N . LEU B 1 166 ? -4.176 29.062 0.522 1 94.12 166 LEU B N 1
ATOM 2637 C CA . LEU B 1 166 ? -3.301 28.125 -0.162 1 94.12 166 LEU B CA 1
ATOM 2638 C C . LEU B 1 166 ? -3.633 28.047 -1.649 1 94.12 166 LEU B C 1
ATOM 2640 O O . LEU B 1 166 ? -4.75 28.375 -2.057 1 94.12 166 LEU B O 1
ATOM 2644 N N . GLU B 1 167 ? -2.633 27.672 -2.412 1 94.38 167 GLU B N 1
ATOM 2645 C CA . GLU B 1 167 ? -2.869 27.25 -3.791 1 94.38 167 GLU B CA 1
ATOM 2646 C C . GLU B 1 167 ? -3.32 25.797 -3.859 1 94.38 167 GLU B C 1
ATOM 2648 O O . GLU B 1 167 ? -2.879 24.969 -3.061 1 94.38 167 GLU B O 1
ATOM 2653 N N . CYS B 1 168 ? -4.172 25.5 -4.855 1 96.38 168 CYS B N 1
ATOM 2654 C CA . CYS B 1 168 ? -4.742 24.172 -4.938 1 96.38 168 CYS B CA 1
ATOM 2655 C C . CYS B 1 168 ? -4.766 23.672 -6.379 1 96.38 168 CYS B C 1
ATOM 2657 O O . CYS B 1 168 ? -5.145 24.406 -7.289 1 96.38 168 CYS B O 1
ATOM 2659 N N . THR B 1 169 ? -4.348 22.484 -6.598 1 97.12 169 THR B N 1
ATOM 2660 C CA . THR B 1 169 ? -4.48 21.797 -7.875 1 97.12 169 THR B CA 1
ATOM 2661 C C . THR B 1 169 ? -5.188 20.453 -7.691 1 97.12 169 THR B C 1
ATOM 2663 O O . THR B 1 169 ? -4.945 19.75 -6.711 1 97.12 169 THR B O 1
ATOM 2666 N N . ILE B 1 170 ? -6.066 20.141 -8.648 1 96.69 170 ILE B N 1
ATOM 2667 C CA . ILE B 1 170 ? -6.859 18.906 -8.562 1 96.69 170 ILE B CA 1
ATOM 2668 C C . ILE B 1 170 ? -6.707 18.109 -9.852 1 96.69 170 ILE B C 1
ATOM 2670 O O . ILE B 1 170 ? -6.809 18.656 -10.953 1 96.69 170 ILE B O 1
ATOM 2674 N N . GLU B 1 171 ? -6.441 16.828 -9.703 1 94.38 171 GLU B N 1
ATOM 2675 C CA . GLU B 1 171 ? -6.383 15.906 -10.836 1 94.38 171 GLU B CA 1
ATOM 2676 C C . GLU B 1 171 ? -7.301 14.711 -10.617 1 94.38 171 GLU B C 1
ATOM 2678 O O . GLU B 1 171 ? -7.238 14.055 -9.57 1 94.38 171 GLU B O 1
ATOM 2683 N N . ARG B 1 172 ? -8.172 14.469 -11.609 1 89.44 172 ARG B N 1
ATOM 2684 C CA . ARG B 1 172 ? -9.016 13.281 -11.555 1 89.44 172 ARG B CA 1
ATOM 2685 C C . ARG B 1 172 ? -8.266 12.055 -12.055 1 89.44 172 ARG B C 1
ATOM 2687 O O . ARG B 1 172 ? -7.656 12.086 -13.133 1 89.44 172 ARG B O 1
ATOM 2694 N N . MET B 1 173 ? -8.164 11.188 -11.188 1 79.31 173 MET B N 1
ATOM 2695 C CA . MET B 1 173 ? -7.457 9.977 -11.586 1 79.31 173 MET B CA 1
ATOM 2696 C C . MET B 1 173 ? -8.383 9.031 -12.344 1 79.31 173 MET B C 1
ATOM 2698 O O . MET B 1 173 ? -9.57 8.922 -12.008 1 79.31 173 MET B O 1
ATOM 2702 N N . GLN B 1 174 ? -8.617 8.93 -13.641 1 62 174 GLN B N 1
ATOM 2703 C CA . GLN B 1 174 ? -9.555 8.188 -14.477 1 62 174 GLN B CA 1
ATOM 2704 C C . GLN B 1 174 ? -9.609 6.723 -14.062 1 62 174 GLN B C 1
ATOM 2706 O O . GLN B 1 174 ? -10.656 6.078 -14.188 1 62 174 GLN B O 1
ATOM 2711 N N . GLY B 1 175 ? -8.594 5.914 -13.945 1 52.53 175 GLY B N 1
ATOM 2712 C CA . GLY B 1 175 ? -8.547 4.473 -14.109 1 52.53 175 GLY B CA 1
ATOM 2713 C C . GLY B 1 175 ? -8.945 3.713 -12.852 1 52.53 175 GLY B C 1
ATOM 2714 O O . GLY B 1 175 ? -8.562 2.553 -12.68 1 52.53 175 GLY B O 1
ATOM 2715 N N . VAL B 1 176 ? -9.422 4.332 -11.906 1 44.88 176 VAL B N 1
ATOM 2716 C CA . VAL B 1 176 ? -9.719 3.4 -10.828 1 44.88 176 VAL B CA 1
ATOM 2717 C C . VAL B 1 176 ? -10.719 2.352 -11.312 1 44.88 176 VAL B C 1
ATOM 2719 O O . VAL B 1 176 ? -11.82 2.689 -11.75 1 44.88 176 VAL B O 1
ATOM 2722 N N . GLU B 1 177 ? -10.227 1.25 -12.008 1 37.47 177 GLU B N 1
ATOM 2723 C CA . GLU B 1 177 ? -11.117 0.131 -12.297 1 37.47 177 GLU B CA 1
ATOM 2724 C C . GLU B 1 177 ? -12.062 -0.135 -11.125 1 37.47 177 GLU B C 1
ATOM 2726 O O . GLU B 1 177 ? -11.633 -0.186 -9.977 1 37.47 177 GLU B O 1
ATOM 2731 N N . SER B 1 178 ? -13.32 0.173 -11.305 1 31.08 178 SER B N 1
ATOM 2732 C CA . SER B 1 178 ? -14.383 -0.367 -10.469 1 31.08 178 SER B CA 1
ATOM 2733 C C . SER B 1 178 ? -14.203 -1.863 -10.234 1 31.08 178 SER B C 1
ATOM 2735 O O . SER B 1 178 ? -13.789 -2.592 -11.141 1 31.08 178 SER B O 1
#

Secondary structure (DSSP, 8-state):
--EEEEEEEEEE--TTHHHHHHHHHHHTT-EEEEEEEEEETTEEEEEEEEEE-HHHHHHHHHHHHHHHHHTTEEEEEEEE-------EEEEEEEEEEES--TTHHHHHHHHHHHTTPEEEEEEEEEEE-TTS-EEEEEEEEEEEETTS-HHHHHHHHHHHHHHTTEEEEEEEE-----/--EEEEEEEEEE--TTHHHHHHHHHHHTT-EEEEEEEEEETTEEEEEEEEEE-HHHHHHHHHHHHHHHHHTTEEEEEEEE-------EEEEEEEEEEEE--TTHHHHHHHHHHHTTPEEEEEEEEEEE-TTS-EEEEEEEEEEEETTS-HHHHHHHHHHHHHHTTEEEEEEEE-----

Organism: Shewanella halifaxensis (strain HAW-EB4) (NCBI:txid458817)

Foldseek 3Di:
DKWKKKKKKKDFDDPCLVVVLVVLLVVLVKDWPDKDWDDDPRMIMIITMIIDDPSSVVSCVVPVVVVCVVVVIDMDMDIDDDDPPPQFPWKKKKKKKFADDPCLVVLVVVVCVVVVKDWDDKDKDWDQDPVRHIMIMMITMIGHHPPDDPVVVVVVVVVSNVVVVIDMDMDIDPDPDD/DKWKKKKKKKDFDDPCLVVVLVVLLVVLVKDWPDKDWDDDPRMIMIITMIIDDPSSVVSCVVPVVVVCVVVVIDMDMDIDDDDPPPQFPWKKKKKKKFADDPCLVVLVVVVCVVVVKDWDDKDKDWDADPVRHIMIMMITMIGHHPPDDPVVVVVVVVVSNVVVVIDMDMDIDPPPPD

Nearest PDB structures (foldseek):
  1u8s-assembly1_A  TM=8.467E-01  e=2.999E-21  Vibrio cholerae
  2nyi-assembly1_B  TM=6.961E-01  e=2.031E-15  Galdieria sulphuraria
  5it4-assembly1_A-2  TM=7.379E-01  e=2.802E-11  Mycobacterium avium 104
  5is2-assembly1_A-2  TM=7.096E-01  e=3.666E-11  Mycobacterium avium 104
  5jjb-assembly1_A-2  TM=7.094E-01  e=7.172E-11  Mycobacterium avium 104

Solvent-accessible surface area (backbone atoms only — not comparable to full-atom values): 18721 Å² total; per-residue (Å²): 121,84,36,32,38,38,40,38,38,32,33,65,66,60,89,58,55,55,42,53,54,52,36,51,36,50,76,32,59,31,30,31,71,38,49,47,59,49,75,54,44,58,40,24,37,39,40,36,33,33,33,23,45,64,67,24,48,51,47,41,66,68,50,46,58,60,54,29,59,75,64,59,34,55,70,49,77,43,78,41,61,79,60,65,75,80,70,43,65,41,39,35,40,36,37,40,34,34,61,69,53,90,61,52,60,52,53,51,43,47,55,32,56,78,67,72,44,41,62,53,33,48,30,31,41,77,43,64,44,100,86,64,44,69,23,27,39,37,40,37,31,36,40,34,49,67,86,58,58,63,69,60,49,52,53,50,52,48,50,51,22,54,75,64,61,31,47,69,49,78,43,77,48,82,72,68,76,117,121,85,34,32,38,36,38,37,38,34,34,66,66,60,89,57,54,56,42,52,52,54,37,51,37,49,75,33,58,30,31,30,72,38,49,48,58,49,74,53,43,57,38,25,38,39,39,36,33,34,34,21,45,64,68,24,49,51,48,41,67,70,50,47,59,60,55,29,59,75,63,59,35,54,71,50,76,43,78,42,59,80,60,64,74,79,70,44,65,41,37,37,41,36,37,40,35,34,60,68,52,90,62,52,60,52,53,52,43,46,56,32,55,77,66,70,43,41,62,55,33,48,28,30,42,76,43,64,44,100,84,64,44,68,24,28,40,37,40,37,31,35,40,36,49,69,88,56,59,64,69,60,50,53,51,50,53,47,48,50,23,56,73,64,61,30,45,70,48,79,43,78,47,78,73,64,75,119

Radius of gyration: 21.25 Å; Cα contacts (8 Å, |Δi|>4): 725; chains: 2; bounding box: 44×60×48 Å

pLDDT: mean 89.45, std 11.94, range [30.33, 98.19]

InterPro domains:
  IPR016867 Glycine cleavage system transcriptional repressor [PIRSF028103] (1-174)
  IPR045865 ACT-like domain [SSF55021] (4-80)
  IPR045865 ACT-like domain [SSF55021] (86-174)
  IPR050990 UPF0237/Glycine cleavage system regulator [PTHR34875] (2-175)

Sequence (356 aa):
MSNHLVVTAMGADRSGIVSKFARLASECDCDIVDSRMALFGNEFTLIMMLSGSWASITKMETTLPSLSVELELLTVMKRTSKHTPQNYISRLEVNFSGHDQRGTMRKITQFLADRSLDLAAVKSHAEEDATGEPTQNISLTINVPEKVDLDKLEVSLNDLAAELTLECTIERMQGVESMSNHLVVTAMGADRSGIVSKFARLASECDCDIVDSRMALFGNEFTLIMMLSGSWASITKMETTLPSLSVELELLTVMKRTSKHTPQNYISRLEVNFSGHDQRGTMRKITQFLADRSLDLAAVKSHAEEDATGEPTQNISLTINVPEKVDLDKLEVSLNDLAAELTLECTIERMQGVES